Protein AF-D8UGS5-F1 (afdb_monomer_lite)

Foldseek 3Di:
DDDDPQLLLVLLLVVVLLVVLLDPPPPPPDDPDDDDDDPPPPVPLPPDPPPQPPQLCVLCVCSSVDDDPDDPVLSVLQWQAQFDSVLSSVLSVCLSVPPAAAEEEEEEAPLLQQPPAPDGCPRRSQNSNVVSGPRYDYFYLYYHLDALLVCLVCVVVRDDLQHAAYEYEHQPNQDDDVDQPPRPRLVSNLSSVVVVCVRPNNYQYEYEYDDDPDDDDWHDHNSVSCRVRRHTYTTNNDPPDPDDD

Secondary structure (DSSP, 8-state):
------HHHHHHHHHHHHHHHHS------PPTT-----------TTS--TTS-HHHHHHHHHHHT---SS-HHHHHTTEEE----HHHHHHHHHHHHTSS-EEEEEEESHHHHTTT-SSTTTTSHHHHHHHTSTTEEEEE---TT--HHHHHHTHHHHS-TT-SEEEEE-TTTS-----SSS-HHHHHHHHHHHHHHTSTT--EEEE--PPPSS-S--SSSHHHHHHHTT--EE--SS-S-----

Structure (mmCIF, N/CA/C/O backbone):
data_AF-D8UGS5-F1
#
_entry.id   AF-D8UGS5-F1
#
loop_
_atom_site.group_PDB
_atom_site.id
_atom_site.type_symbol
_atom_site.label_atom_id
_atom_site.label_alt_id
_atom_site.label_comp_id
_atom_site.label_asym_id
_atom_site.label_entity_id
_atom_site.label_seq_id
_atom_site.pdbx_PDB_ins_code
_atom_site.Cartn_x
_atom_site.Cartn_y
_atom_site.Cartn_z
_atom_site.occupancy
_atom_site.B_iso_or_equiv
_atom_site.auth_seq_id
_atom_site.auth_comp_id
_atom_site.auth_asym_id
_atom_site.auth_atom_id
_atom_site.pdbx_PDB_model_num
ATOM 1 N N . MET A 1 1 ? 11.862 -27.593 -4.502 1.00 27.02 1 MET A N 1
ATOM 2 C CA . MET A 1 1 ? 10.665 -27.120 -3.772 1.00 27.02 1 MET A CA 1
ATOM 3 C C . MET A 1 1 ? 11.083 -26.021 -2.800 1.00 27.02 1 MET A C 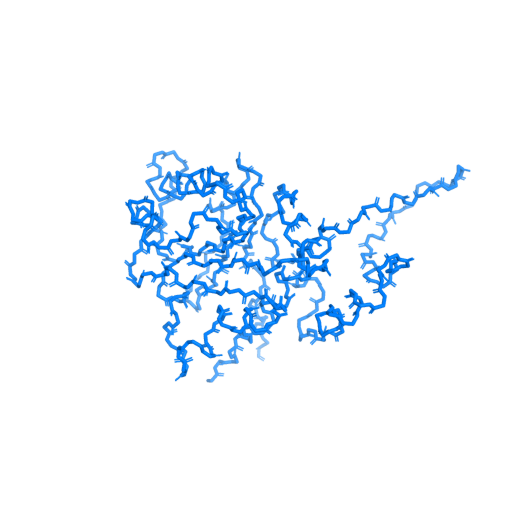1
ATOM 5 O O . MET A 1 1 ? 11.627 -26.324 -1.747 1.00 27.02 1 MET A O 1
ATOM 9 N N . CYS A 1 2 ? 10.950 -24.749 -3.187 1.00 25.81 2 CYS A N 1
ATOM 10 C CA . CYS A 1 2 ? 11.244 -23.618 -2.298 1.00 25.81 2 CYS A CA 1
ATOM 11 C C . CYS A 1 2 ? 10.036 -23.379 -1.388 1.00 25.81 2 CYS A C 1
ATOM 13 O O . CYS A 1 2 ? 8.914 -23.308 -1.882 1.00 25.81 2 CYS A O 1
ATOM 15 N N . LYS A 1 3 ? 10.260 -23.268 -0.074 1.00 31.95 3 LYS A N 1
ATOM 16 C CA . LYS A 1 3 ? 9.221 -22.883 0.888 1.00 31.95 3 LYS A CA 1
ATOM 17 C C . LYS A 1 3 ? 8.745 -21.479 0.512 1.00 31.95 3 LYS A C 1
ATOM 19 O O . LYS A 1 3 ? 9.534 -20.538 0.576 1.00 31.95 3 LYS A O 1
ATOM 24 N N . SER A 1 4 ? 7.499 -21.362 0.059 1.00 40.38 4 SER A N 1
ATOM 25 C CA . SER A 1 4 ? 6.868 -20.082 -0.253 1.00 40.38 4 SER A CA 1
ATOM 26 C C . SER A 1 4 ? 7.004 -19.151 0.948 1.00 40.38 4 SER A C 1
ATOM 28 O O . SER A 1 4 ? 6.718 -19.559 2.077 1.00 40.38 4 SER A O 1
ATOM 30 N N . ILE A 1 5 ? 7.423 -17.905 0.723 1.00 48.69 5 ILE A N 1
ATOM 31 C CA . ILE A 1 5 ? 7.241 -16.857 1.727 1.00 48.69 5 ILE A CA 1
ATOM 32 C C . ILE A 1 5 ? 5.744 -16.833 2.032 1.00 48.69 5 ILE A C 1
ATOM 34 O O . ILE A 1 5 ? 4.927 -16.637 1.137 1.00 48.69 5 ILE A O 1
ATOM 38 N N . SER A 1 6 ? 5.380 -17.114 3.281 1.00 54.53 6 SER A N 1
ATOM 39 C CA . SER A 1 6 ? 3.981 -17.114 3.687 1.00 54.53 6 SER A CA 1
ATOM 40 C C . SER A 1 6 ? 3.495 -15.671 3.662 1.00 54.53 6 SER A C 1
ATOM 42 O O . SER A 1 6 ? 3.876 -14.884 4.527 1.00 54.53 6 SER A O 1
ATOM 44 N N . TRP A 1 7 ? 2.677 -15.301 2.678 1.00 56.62 7 TRP A N 1
ATOM 45 C CA . TRP A 1 7 ? 2.153 -13.938 2.528 1.00 56.62 7 TRP A CA 1
ATOM 46 C C . TRP A 1 7 ? 1.412 -13.438 3.773 1.00 56.62 7 TRP A C 1
ATOM 48 O O . TRP A 1 7 ? 1.495 -12.258 4.109 1.00 56.62 7 TRP A O 1
ATOM 58 N N . SER A 1 8 ? 0.819 -14.355 4.542 1.00 49.75 8 SER A N 1
ATOM 59 C CA . SER A 1 8 ? 0.266 -14.067 5.869 1.00 49.75 8 SER A CA 1
ATOM 60 C C . SER A 1 8 ? 1.289 -13.455 6.837 1.00 49.75 8 SER A C 1
ATOM 62 O O . SER A 1 8 ? 0.946 -12.551 7.588 1.00 49.75 8 SER A O 1
ATOM 64 N N . GLN A 1 9 ? 2.567 -13.842 6.787 1.00 48.97 9 GLN A N 1
ATOM 65 C CA . GLN A 1 9 ? 3.612 -13.248 7.634 1.00 48.97 9 GLN A CA 1
ATOM 66 C C . GLN A 1 9 ? 3.960 -11.821 7.213 1.00 48.97 9 GLN A C 1
ATOM 68 O O . GLN A 1 9 ? 4.271 -10.985 8.060 1.00 48.97 9 GLN A O 1
ATOM 73 N N . VAL A 1 10 ? 3.924 -11.530 5.909 1.00 54.94 10 VAL A N 1
ATOM 74 C CA . VAL A 1 10 ? 4.181 -10.181 5.388 1.00 54.94 10 VAL A CA 1
ATOM 75 C C . VAL A 1 10 ? 3.045 -9.247 5.795 1.00 54.94 10 VAL A C 1
ATOM 77 O O . VAL A 1 10 ? 3.322 -8.172 6.325 1.00 54.94 10 VAL A O 1
ATOM 80 N N . ALA A 1 11 ? 1.799 -9.692 5.627 1.00 54.41 11 ALA A N 1
ATOM 81 C CA . ALA A 1 11 ? 0.601 -8.953 6.006 1.00 54.41 11 ALA A CA 1
ATOM 82 C C . ALA A 1 11 ? 0.568 -8.611 7.504 1.00 54.41 11 ALA A C 1
ATOM 84 O O . ALA A 1 11 ? 0.462 -7.438 7.869 1.00 54.41 11 ALA A O 1
ATOM 85 N N . VAL A 1 12 ? 0.740 -9.617 8.370 1.00 56.28 12 VAL A N 1
ATOM 86 C CA . VAL A 1 12 ? 0.723 -9.415 9.826 1.00 56.28 12 VAL A CA 1
ATOM 87 C C . VAL A 1 12 ? 1.866 -8.499 10.266 1.00 56.28 12 VAL A C 1
ATOM 89 O O . VAL A 1 12 ? 1.672 -7.665 11.146 1.00 56.28 12 VAL A O 1
ATOM 92 N N . LEU A 1 13 ? 3.043 -8.581 9.636 1.00 55.22 13 LEU A N 1
ATOM 93 C CA . LEU A 1 13 ? 4.160 -7.704 9.986 1.00 55.22 13 LEU A CA 1
ATOM 94 C C . LEU A 1 13 ? 3.912 -6.240 9.595 1.00 55.22 13 LEU A C 1
ATOM 96 O O . LEU A 1 13 ? 4.240 -5.348 10.374 1.00 55.22 13 LEU A O 1
ATOM 100 N N . VAL A 1 14 ? 3.325 -5.974 8.421 1.00 58.31 14 VAL A N 1
ATOM 101 C CA . VAL A 1 14 ? 2.942 -4.606 8.011 1.00 58.31 14 VAL A CA 1
ATOM 102 C C . VAL A 1 14 ? 1.966 -4.010 9.025 1.00 58.31 14 VAL A C 1
ATOM 104 O O . VAL A 1 14 ? 2.157 -2.884 9.484 1.00 58.31 14 VAL A O 1
ATOM 107 N N . LEU A 1 15 ? 0.976 -4.801 9.435 1.00 59.47 15 LEU A N 1
ATOM 108 C CA . LEU A 1 15 ? -0.012 -4.428 10.443 1.00 59.47 15 LEU A CA 1
ATOM 109 C C . LEU A 1 15 ? 0.596 -4.199 11.825 1.00 59.47 15 LEU A C 1
ATOM 111 O O . LEU A 1 15 ? 0.308 -3.191 12.462 1.00 59.47 15 LEU A O 1
ATOM 115 N N . GLN A 1 16 ? 1.479 -5.081 12.283 1.00 58.53 16 GLN A N 1
ATOM 116 C CA . GLN A 1 16 ? 2.130 -4.909 13.575 1.00 58.53 16 GLN A CA 1
ATOM 117 C C . GLN A 1 16 ? 3.061 -3.706 13.604 1.00 58.53 16 GLN A C 1
ATOM 119 O O . GLN A 1 16 ? 3.071 -3.005 14.607 1.00 58.53 16 GLN A O 1
ATOM 124 N N . VAL A 1 17 ? 3.808 -3.422 12.534 1.00 57.16 17 VAL A N 1
ATOM 125 C CA . VAL A 1 17 ? 4.629 -2.204 12.459 1.00 57.16 17 VAL A CA 1
ATOM 126 C C . VAL A 1 17 ? 3.738 -0.967 12.446 1.00 57.16 17 VAL A C 1
ATOM 128 O O . VAL A 1 17 ? 4.045 -0.015 13.159 1.00 57.16 17 VAL A O 1
ATOM 131 N N . ALA A 1 18 ? 2.613 -0.991 11.725 1.00 56.88 18 ALA A N 1
ATOM 132 C CA . ALA A 1 18 ? 1.632 0.091 11.761 1.00 56.88 18 ALA A CA 1
ATOM 133 C C . ALA A 1 18 ? 1.104 0.331 13.187 1.00 56.88 18 ALA A C 1
ATOM 135 O O . ALA A 1 18 ? 1.112 1.470 13.653 1.00 56.88 18 ALA A O 1
ATOM 136 N N . VAL A 1 19 ? 0.746 -0.741 13.906 1.00 58.16 19 VAL A N 1
ATOM 137 C CA . VAL A 1 19 ? 0.284 -0.692 15.305 1.00 58.16 19 VAL A CA 1
ATOM 138 C C . VAL A 1 19 ? 1.395 -0.223 16.254 1.00 58.16 19 VAL A C 1
ATOM 140 O O . VAL A 1 19 ? 1.183 0.656 17.087 1.00 58.16 19 VAL A O 1
ATOM 143 N N . ALA A 1 20 ? 2.612 -0.746 16.110 1.00 56.31 20 ALA A N 1
ATOM 144 C CA . ALA A 1 20 ? 3.783 -0.352 16.896 1.00 56.31 20 ALA A CA 1
ATOM 145 C C . ALA A 1 20 ? 4.085 1.127 16.755 1.00 56.31 20 ALA A C 1
ATOM 147 O O . ALA A 1 20 ? 4.379 1.832 17.719 1.00 56.31 20 ALA A O 1
ATOM 148 N N . GLN A 1 21 ? 4.036 1.580 15.506 1.00 53.41 21 GLN A N 1
ATOM 149 C CA . GLN A 1 21 ? 4.273 2.954 15.171 1.00 53.41 21 GLN A CA 1
ATOM 150 C C . GLN A 1 21 ? 3.118 3.815 15.644 1.00 53.41 21 GLN A C 1
ATOM 152 O O . GLN A 1 21 ? 3.397 4.974 15.897 1.00 53.41 21 GLN A O 1
ATOM 157 N N . SER A 1 22 ? 1.885 3.317 15.786 1.00 47.81 22 SER A N 1
ATOM 158 C CA . SER A 1 22 ? 0.722 4.094 16.233 1.00 47.81 22 SER A CA 1
ATOM 159 C C . SER A 1 22 ? 0.553 4.219 17.738 1.00 47.81 22 SER A C 1
ATOM 161 O O . SER A 1 22 ? -0.087 5.172 18.181 1.00 47.81 22 SER A O 1
ATOM 163 N N . LEU A 1 23 ? 1.131 3.313 18.526 1.00 50.41 23 LEU A N 1
ATOM 164 C CA . LEU A 1 23 ? 1.077 3.422 19.979 1.00 50.41 23 LEU A CA 1
ATOM 165 C C . LEU A 1 23 ? 1.887 4.643 20.458 1.00 50.41 23 LEU A C 1
ATOM 167 O O . LEU A 1 23 ? 2.971 4.924 19.928 1.00 50.41 23 LEU A O 1
ATOM 171 N N . PRO A 1 24 ? 1.376 5.407 21.442 1.00 41.09 24 PRO A N 1
ATOM 172 C CA . PRO A 1 24 ? 2.136 6.498 22.027 1.00 41.09 24 PRO A CA 1
ATOM 173 C C . PRO A 1 24 ? 3.440 5.938 22.594 1.00 41.09 24 PRO A C 1
ATOM 175 O O . PRO A 1 24 ? 3.444 4.943 23.316 1.00 41.09 24 PRO A O 1
ATOM 178 N N . ILE A 1 25 ? 4.561 6.590 22.276 1.00 41.94 25 ILE A N 1
ATOM 179 C CA . ILE A 1 25 ? 5.824 6.342 22.968 1.00 41.94 25 ILE A CA 1
ATOM 180 C C . ILE A 1 25 ? 5.591 6.794 24.409 1.00 41.94 25 ILE A C 1
ATOM 182 O O . ILE A 1 25 ? 5.732 7.979 24.718 1.00 41.94 25 ILE A O 1
ATOM 186 N N . 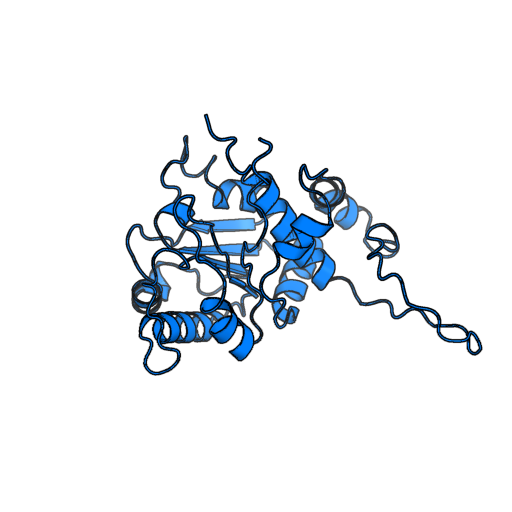ILE A 1 26 ? 5.205 5.871 25.288 1.00 36.66 26 ILE A N 1
ATOM 187 C CA . ILE A 1 26 ? 5.300 6.089 26.726 1.00 36.66 26 ILE A CA 1
ATOM 188 C C . ILE A 1 26 ? 6.797 6.227 26.983 1.00 36.66 26 ILE A C 1
ATOM 190 O O . ILE A 1 26 ? 7.535 5.243 27.009 1.00 36.66 26 ILE A O 1
ATOM 194 N N . ARG A 1 27 ? 7.281 7.470 27.071 1.00 33.09 27 ARG A N 1
ATOM 195 C CA . ARG A 1 27 ? 8.643 7.717 27.535 1.00 33.09 27 ARG A CA 1
ATOM 196 C C . ARG A 1 27 ? 8.693 7.165 28.956 1.00 33.09 27 ARG A C 1
ATOM 198 O O . ARG A 1 27 ? 7.912 7.641 29.782 1.00 33.09 27 ARG A O 1
ATOM 205 N N . PRO A 1 28 ? 9.555 6.183 29.266 1.00 35.56 28 PRO A N 1
ATOM 206 C CA . PRO A 1 28 ? 9.753 5.814 30.652 1.00 35.56 28 PRO A CA 1
ATOM 207 C C . PRO A 1 28 ? 10.206 7.079 31.382 1.00 35.56 28 PRO A C 1
ATOM 209 O O . PRO A 1 28 ? 11.196 7.708 31.001 1.00 35.56 28 PRO A O 1
ATOM 212 N N . VAL A 1 29 ? 9.442 7.490 32.394 1.00 35.91 29 VAL A N 1
ATOM 213 C CA . VAL A 1 29 ? 9.903 8.479 33.365 1.00 35.91 29 VAL A CA 1
ATOM 214 C C . VAL A 1 29 ? 11.046 7.796 34.102 1.00 35.91 29 VAL A C 1
ATOM 216 O O . VAL A 1 29 ? 10.825 6.989 35.000 1.00 35.91 29 VAL A O 1
ATOM 219 N N . LEU A 1 30 ? 12.274 8.031 33.642 1.00 41.44 30 LEU A N 1
ATOM 220 C CA . LEU A 1 30 ? 13.457 7.526 34.319 1.00 41.44 30 LEU A CA 1
ATOM 221 C C . LEU A 1 30 ? 13.522 8.197 35.699 1.00 41.44 30 LEU A C 1
ATOM 223 O O . LEU A 1 30 ? 13.495 9.432 35.767 1.00 41.44 30 LEU A O 1
ATOM 227 N N . PRO A 1 31 ? 13.598 7.431 36.801 1.00 37.50 31 PRO A N 1
ATOM 228 C CA . PRO A 1 31 ? 13.887 8.012 38.100 1.00 37.50 31 PRO A CA 1
ATOM 229 C C . PRO A 1 31 ? 15.241 8.729 38.027 1.00 37.50 31 PRO A C 1
ATOM 231 O O . PRO A 1 31 ? 16.217 8.200 37.490 1.00 37.50 31 PRO A O 1
ATOM 234 N N . ARG A 1 32 ? 15.296 9.969 38.529 1.00 38.66 32 ARG A N 1
ATOM 235 C CA . ARG A 1 32 ? 16.539 10.749 38.592 1.00 38.66 32 ARG A CA 1
ATOM 236 C C . ARG A 1 32 ? 17.557 9.971 39.434 1.00 38.66 32 ARG A C 1
ATOM 238 O O . ARG A 1 32 ? 17.309 9.765 40.616 1.00 38.66 32 ARG A O 1
ATOM 245 N N . GLY A 1 33 ? 18.688 9.577 38.842 1.00 46.12 33 GLY A N 1
ATOM 246 C CA . GLY A 1 33 ? 19.868 9.155 39.609 1.00 46.12 33 GLY A CA 1
ATOM 247 C C . GLY A 1 33 ? 20.503 7.796 39.297 1.00 46.12 33 GLY A C 1
ATOM 248 O O . GLY A 1 33 ? 21.249 7.317 40.140 1.00 46.12 33 GLY A O 1
ATOM 249 N N . GLN A 1 34 ? 20.276 7.164 38.138 1.00 42.56 34 GLN A N 1
ATOM 250 C CA . GLN A 1 34 ? 21.034 5.955 37.772 1.00 42.56 34 GLN A CA 1
ATOM 251 C C . GLN A 1 34 ? 21.965 6.187 36.579 1.00 42.56 34 GLN A C 1
ATOM 253 O O . GLN A 1 34 ? 21.562 6.678 35.526 1.00 42.56 34 GLN A O 1
ATOM 258 N N . HIS A 1 35 ? 23.235 5.858 36.812 1.00 42.59 35 HIS A N 1
ATOM 259 C CA . HIS A 1 35 ? 24.352 5.956 35.887 1.00 42.59 35 HIS A CA 1
ATOM 260 C C . HIS A 1 35 ? 24.135 5.123 34.617 1.00 42.59 35 HIS A C 1
ATOM 262 O O . HIS A 1 35 ? 2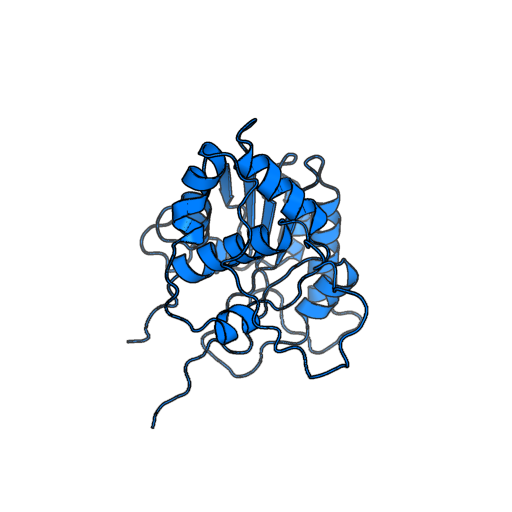3.567 4.033 34.645 1.00 42.59 35 HIS A O 1
ATOM 268 N N . CYS A 1 36 ? 24.622 5.665 33.501 1.00 40.19 36 CYS A N 1
ATOM 269 C CA . CYS A 1 36 ? 24.573 5.076 32.172 1.00 40.19 36 CYS A CA 1
ATOM 270 C C . CYS A 1 36 ? 25.300 3.722 32.113 1.00 40.19 36 CYS A C 1
ATOM 272 O O . CYS A 1 36 ? 26.527 3.679 32.099 1.00 40.19 36 CYS A O 1
ATOM 274 N N . CYS A 1 37 ? 24.534 2.641 31.974 1.00 35.12 37 CYS A N 1
ATOM 275 C CA . CYS A 1 37 ? 24.968 1.389 31.352 1.00 35.12 37 CYS A CA 1
ATOM 276 C C . CYS A 1 37 ? 24.155 1.161 30.064 1.00 35.12 37 CYS A C 1
ATOM 278 O O . CYS A 1 37 ? 23.093 1.775 29.901 1.00 35.12 37 CYS A O 1
ATOM 280 N N . PRO A 1 38 ? 24.647 0.343 29.114 1.00 38.94 38 PRO A N 1
ATOM 281 C CA . PRO A 1 38 ? 24.089 0.267 27.771 1.00 38.94 38 PRO A CA 1
ATOM 282 C C . PRO A 1 38 ? 22.645 -0.213 27.843 1.00 38.94 38 PRO A C 1
ATOM 284 O O . PRO A 1 38 ? 22.358 -1.290 28.358 1.00 38.94 38 PRO A O 1
ATOM 287 N N . VAL A 1 39 ? 21.731 0.601 27.323 1.00 39.69 39 VAL A N 1
ATOM 288 C CA . VAL A 1 39 ? 20.332 0.221 27.164 1.00 39.69 39 VAL A CA 1
ATOM 289 C C . VAL A 1 39 ? 20.286 -0.917 26.147 1.00 39.69 39 VAL A C 1
ATOM 291 O O . VAL A 1 39 ? 20.332 -0.673 24.937 1.00 39.69 39 VAL A O 1
ATOM 294 N N . GLU A 1 40 ? 20.174 -2.156 26.625 1.00 34.88 40 GLU A N 1
ATOM 295 C CA . GLU A 1 40 ? 19.572 -3.238 25.854 1.00 34.88 40 GLU A CA 1
ATOM 296 C C . GLU A 1 40 ? 18.175 -2.763 25.441 1.00 34.88 40 GLU A C 1
ATOM 298 O O . GLU A 1 40 ? 17.202 -2.843 26.189 1.00 34.88 40 GLU A O 1
ATOM 303 N N . ARG A 1 41 ? 18.067 -2.206 24.231 1.00 39.69 41 ARG A N 1
ATOM 304 C CA . ARG A 1 41 ? 16.787 -1.919 23.577 1.00 39.69 41 ARG A CA 1
ATOM 305 C C . ARG A 1 41 ? 16.175 -3.234 23.090 1.00 39.69 41 ARG A C 1
ATOM 307 O O . ARG A 1 41 ? 15.973 -3.454 21.894 1.00 39.69 41 ARG A O 1
ATOM 314 N N . GLY A 1 42 ? 15.860 -4.112 24.038 1.00 31.66 42 GLY A N 1
ATOM 315 C CA . GLY A 1 42 ? 14.805 -5.091 23.863 1.00 31.66 42 GLY A CA 1
ATOM 316 C C . GLY A 1 42 ? 13.497 -4.315 23.779 1.00 31.66 42 GLY A C 1
ATOM 317 O O . GLY A 1 42 ? 13.003 -3.819 24.788 1.00 31.66 42 GLY A O 1
ATOM 318 N N . ILE A 1 43 ? 12.964 -4.139 22.568 1.00 40.44 43 ILE A N 1
ATOM 319 C CA . ILE A 1 43 ? 11.588 -3.681 22.379 1.00 40.44 43 ILE A CA 1
ATOM 320 C C . ILE A 1 43 ? 10.717 -4.784 22.970 1.00 40.44 43 ILE A C 1
ATOM 322 O O . ILE A 1 43 ? 10.441 -5.803 22.348 1.00 40.44 43 ILE A O 1
ATOM 326 N N . LEU A 1 44 ? 10.367 -4.620 24.239 1.00 36.78 44 LEU A N 1
ATOM 327 C CA . LEU A 1 44 ? 9.470 -5.505 24.946 1.00 36.78 44 LEU A CA 1
ATOM 328 C C . LEU A 1 44 ? 8.053 -5.201 24.446 1.00 36.78 44 LEU A C 1
ATOM 330 O O . LEU A 1 44 ? 7.312 -4.448 25.072 1.00 36.78 44 LEU A O 1
ATOM 334 N N . TRP A 1 45 ? 7.665 -5.816 23.327 1.00 44.75 45 TRP A N 1
ATOM 335 C CA . TRP A 1 45 ? 6.324 -5.756 22.716 1.00 44.75 45 TRP A CA 1
ATOM 336 C C . TRP A 1 45 ? 5.164 -6.164 23.647 1.00 44.75 45 TRP A C 1
ATOM 338 O O . TRP A 1 45 ? 4.004 -6.118 23.255 1.00 44.75 45 TRP A O 1
ATOM 348 N N . LYS A 1 46 ? 5.456 -6.570 24.890 1.00 38.97 46 LYS A N 1
ATOM 349 C CA . LYS A 1 46 ? 4.487 -7.059 25.878 1.00 38.97 46 LYS A CA 1
ATOM 350 C C . LYS A 1 46 ? 4.105 -6.075 26.988 1.00 38.97 46 LYS A C 1
ATOM 352 O O . LYS A 1 46 ? 3.292 -6.449 27.828 1.00 38.97 46 LYS A O 1
ATOM 357 N N . LYS A 1 47 ? 4.638 -4.850 27.047 1.00 41.00 47 LYS A N 1
ATOM 358 C CA . LYS A 1 47 ? 4.294 -3.911 28.137 1.00 41.00 47 LYS A CA 1
ATOM 359 C C . LYS A 1 47 ? 3.900 -2.528 27.626 1.00 41.00 47 LYS A C 1
ATOM 361 O O . LYS A 1 47 ? 4.710 -1.617 27.632 1.00 41.00 47 LYS A O 1
ATOM 366 N N . ASP A 1 48 ? 2.661 -2.398 27.162 1.00 43.31 48 ASP A N 1
ATOM 367 C CA . ASP A 1 48 ? 1.606 -1.636 27.855 1.00 43.31 48 ASP A CA 1
ATOM 368 C C . ASP A 1 48 ? 0.403 -1.424 26.921 1.00 43.31 48 ASP A C 1
ATOM 370 O O . ASP A 1 48 ? 0.280 -0.414 26.241 1.00 43.31 48 ASP A O 1
ATOM 374 N N . ILE A 1 49 ? -0.518 -2.395 26.914 1.00 48.69 49 ILE A N 1
ATOM 375 C CA . ILE A 1 49 ? -1.837 -2.303 26.252 1.00 48.69 49 ILE A CA 1
ATOM 376 C C . ILE A 1 49 ? -2.891 -1.781 27.255 1.00 48.69 49 ILE A C 1
ATOM 378 O O . ILE A 1 49 ? -4.090 -1.865 27.023 1.00 48.69 49 ILE A O 1
ATOM 382 N N . ARG A 1 50 ? -2.472 -1.217 28.400 1.00 42.84 50 ARG A N 1
ATOM 383 C CA . ARG A 1 50 ? -3.345 -0.835 29.534 1.00 42.84 50 ARG A CA 1
ATOM 384 C C . ARG A 1 50 ? -4.334 0.321 29.254 1.00 42.84 50 ARG A C 1
ATOM 386 O O . ARG A 1 50 ? -4.877 0.887 30.192 1.00 42.84 50 ARG A O 1
ATOM 393 N N . GLY A 1 51 ? -4.600 0.647 27.990 1.00 49.03 51 GLY A N 1
ATOM 394 C CA . GLY A 1 51 ? -5.588 1.644 27.572 1.00 49.03 51 GLY A CA 1
ATOM 395 C C . GLY A 1 51 ? -6.354 1.313 26.287 1.00 49.03 51 GLY A C 1
ATOM 396 O O . GLY A 1 51 ? -7.079 2.178 25.807 1.00 49.03 51 GLY A O 1
ATOM 397 N N . LEU A 1 52 ? -6.209 0.111 25.709 1.00 55.72 52 LEU A N 1
ATOM 398 C CA . LEU A 1 52 ? -7.128 -0.324 24.650 1.00 55.72 52 LEU A CA 1
ATOM 399 C C . LEU A 1 52 ? -8.411 -0.848 25.299 1.00 55.72 52 LEU A C 1
ATOM 401 O O . LEU A 1 52 ? -8.350 -1.722 26.163 1.00 55.72 52 LEU A O 1
ATOM 405 N N . ASP A 1 53 ? -9.561 -0.337 24.858 1.00 63.25 53 ASP A N 1
ATOM 406 C CA . ASP A 1 53 ? -10.864 -0.907 25.200 1.00 63.25 53 ASP A CA 1
ATOM 407 C C . ASP A 1 53 ? -10.887 -2.415 24.868 1.00 63.25 53 ASP A C 1
ATOM 409 O O . ASP A 1 53 ? -10.236 -2.885 23.929 1.00 63.25 53 ASP A O 1
ATOM 413 N N . SER A 1 54 ? -11.645 -3.180 25.648 1.00 65.56 54 SER A N 1
ATOM 414 C CA . SER A 1 54 ? -11.926 -4.604 25.447 1.00 65.56 54 SER A CA 1
ATOM 415 C C . SER A 1 54 ? -12.282 -4.944 23.991 1.00 65.56 54 SER A C 1
ATOM 417 O O . SER A 1 54 ? -11.785 -5.935 23.450 1.00 65.56 54 SER A O 1
ATOM 419 N N . SER A 1 55 ? -13.041 -4.065 23.326 1.00 69.69 55 SER A N 1
ATOM 420 C CA . SER A 1 55 ? -13.397 -4.162 21.907 1.00 69.69 55 SER A CA 1
ATOM 421 C C . SER A 1 55 ? -12.170 -4.075 20.986 1.00 69.69 55 SER A C 1
ATOM 423 O O . SER A 1 55 ? -11.906 -4.993 20.208 1.00 69.69 55 SER A O 1
ATOM 425 N N . ALA A 1 56 ? -11.337 -3.044 21.153 1.00 68.44 56 ALA A N 1
ATOM 426 C CA . ALA A 1 56 ? -10.105 -2.841 20.387 1.00 68.44 56 ALA A CA 1
ATOM 427 C C . ALA A 1 56 ? -9.101 -3.992 20.561 1.00 68.44 56 ALA A C 1
ATOM 429 O O . ALA A 1 56 ? -8.490 -4.460 19.597 1.00 68.44 56 ALA A O 1
ATOM 430 N N . SER A 1 57 ? -8.950 -4.464 21.801 1.00 69.56 57 SER A N 1
ATOM 431 C CA . SER A 1 57 ? -8.091 -5.600 22.136 1.00 69.56 57 SER A CA 1
ATOM 432 C C . SER A 1 57 ? -8.574 -6.880 21.450 1.00 69.56 57 SER A C 1
ATOM 434 O O . SER A 1 57 ? -7.766 -7.599 20.868 1.00 69.56 57 SER A O 1
ATOM 436 N N . SER A 1 58 ? -9.889 -7.129 21.431 1.00 76.38 58 SER A N 1
ATOM 437 C CA . SER A 1 58 ? -10.469 -8.287 20.739 1.00 76.38 58 SER A CA 1
ATOM 438 C C . SER A 1 58 ? -10.283 -8.227 19.217 1.00 76.38 58 SER A C 1
ATOM 440 O O . SER A 1 58 ? -9.945 -9.240 18.608 1.00 76.38 58 SER A O 1
ATOM 442 N N . MET A 1 59 ? -10.405 -7.038 18.613 1.00 73.62 59 MET A N 1
ATOM 443 C CA . MET A 1 59 ? -10.220 -6.838 17.171 1.00 73.62 59 MET A CA 1
ATOM 444 C C . MET A 1 59 ? -8.771 -7.060 16.735 1.00 73.62 59 MET A C 1
ATOM 446 O O . MET A 1 59 ? -8.523 -7.663 15.694 1.00 73.62 59 MET A O 1
ATOM 450 N N . LEU A 1 60 ? -7.803 -6.592 17.528 1.00 73.38 60 LEU A N 1
ATOM 451 C CA . LEU A 1 60 ? -6.381 -6.751 17.216 1.00 73.38 60 LEU A CA 1
ATOM 452 C C . LEU A 1 60 ? -5.782 -8.053 17.752 1.00 73.38 60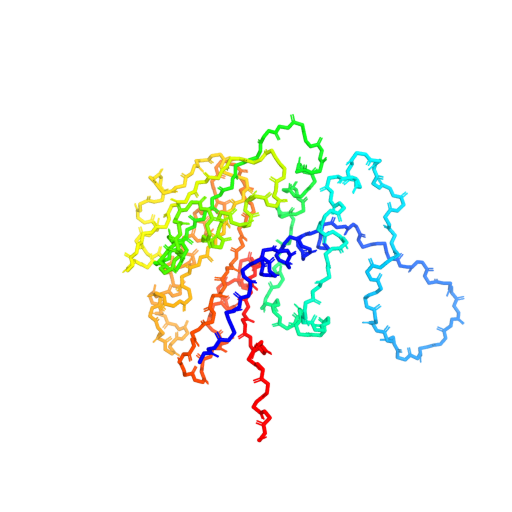 LEU A C 1
ATOM 454 O O . LEU A 1 60 ? -4.654 -8.385 17.389 1.00 73.38 60 LEU A O 1
ATOM 458 N N . ALA A 1 61 ? -6.499 -8.809 18.587 1.00 78.50 61 ALA A N 1
ATOM 459 C CA . ALA A 1 61 ? -5.996 -10.039 19.193 1.00 78.50 61 ALA A CA 1
ATOM 460 C C . ALA A 1 61 ? -5.418 -11.036 18.172 1.00 78.50 61 ALA A C 1
ATOM 462 O O . ALA A 1 61 ? -4.335 -11.557 18.443 1.00 78.50 61 ALA A O 1
ATOM 463 N N . PRO A 1 62 ? -6.033 -11.286 16.997 1.00 79.00 62 PRO A N 1
ATOM 464 C CA . PRO A 1 62 ? -5.443 -12.176 15.998 1.00 79.00 62 PRO A CA 1
ATOM 465 C C . PRO A 1 62 ? -4.069 -11.697 15.511 1.00 79.00 62 PRO A C 1
ATOM 467 O O . PRO A 1 62 ? -3.162 -12.507 15.332 1.00 79.00 62 PRO A O 1
ATOM 470 N N . LEU A 1 63 ? -3.893 -10.382 15.350 1.00 74.12 63 LEU A N 1
ATOM 471 C CA . LEU A 1 63 ? -2.634 -9.773 14.916 1.00 74.12 63 LEU A CA 1
ATOM 472 C C . LEU A 1 63 ? -1.589 -9.760 16.031 1.00 74.12 63 LEU A C 1
ATOM 474 O O . LEU A 1 63 ? -0.425 -10.069 15.789 1.00 74.12 63 LEU A O 1
ATOM 478 N N . LEU A 1 64 ? -1.989 -9.409 17.253 1.00 75.44 64 LEU A N 1
ATOM 479 C CA . LEU A 1 64 ? -1.088 -9.299 18.404 1.00 75.44 64 LEU A CA 1
ATOM 480 C C . LEU A 1 64 ? -0.628 -10.668 18.918 1.00 75.44 64 LEU A C 1
ATOM 482 O O . LEU A 1 64 ? 0.496 -10.795 19.400 1.00 75.44 64 LEU A O 1
ATOM 486 N N . ASN A 1 65 ? -1.471 -11.693 18.784 1.00 81.44 65 ASN A N 1
ATOM 487 C CA . ASN A 1 65 ? -1.158 -13.062 19.197 1.00 81.44 65 ASN A CA 1
ATOM 488 C C . ASN A 1 65 ? -0.550 -13.907 18.070 1.00 81.44 65 ASN A C 1
ATOM 490 O O . ASN A 1 65 ? -0.233 -15.079 18.291 1.00 81.44 65 ASN A O 1
ATOM 494 N N . TYR A 1 66 ? -0.378 -13.345 16.870 1.00 82.06 66 TYR A N 1
ATOM 495 C CA . TYR A 1 66 ? 0.218 -14.074 15.761 1.00 82.06 66 TYR A CA 1
ATOM 496 C C . TYR A 1 66 ? 1.666 -14.458 16.075 1.00 82.06 66 TYR A C 1
ATOM 498 O O . TYR A 1 66 ? 2.512 -13.620 16.401 1.00 82.06 66 TYR A O 1
ATOM 506 N N . ARG A 1 67 ? 1.970 -15.750 15.935 1.00 84.94 67 ARG A N 1
ATOM 507 C CA . ARG A 1 67 ? 3.321 -16.275 16.112 1.00 84.94 67 ARG A CA 1
ATOM 508 C C . ARG A 1 67 ? 4.036 -16.319 14.769 1.00 84.94 67 ARG A C 1
ATOM 510 O O . ARG A 1 67 ? 3.757 -17.178 13.935 1.00 84.94 67 ARG A O 1
ATOM 517 N N . PHE A 1 68 ? 4.999 -15.425 14.584 1.00 80.75 68 PHE A N 1
ATOM 518 C CA . PHE A 1 68 ? 5.843 -15.455 13.396 1.00 80.75 68 PHE A CA 1
ATOM 519 C C . PHE A 1 68 ? 6.764 -16.667 13.385 1.00 80.75 68 PHE A C 1
ATOM 521 O O . PHE A 1 68 ? 7.258 -17.117 14.419 1.00 80.75 68 PHE A O 1
ATOM 528 N N . LEU A 1 69 ? 7.028 -17.151 12.173 1.00 87.19 69 LEU A N 1
ATOM 529 C CA . LEU A 1 69 ? 8.065 -18.146 11.926 1.00 87.19 69 LEU A CA 1
ATOM 530 C C . LEU A 1 69 ? 9.469 -17.538 12.025 1.00 87.19 69 LEU A C 1
ATOM 532 O O . LEU A 1 69 ? 10.403 -18.222 12.431 1.00 87.19 69 LEU A O 1
ATOM 536 N N . LEU A 1 70 ? 9.617 -16.270 11.630 1.00 81.56 70 LEU A N 1
ATOM 537 C CA . LEU A 1 70 ? 10.896 -15.567 11.646 1.00 81.56 70 LEU A CA 1
ATOM 538 C C . LEU A 1 70 ? 11.187 -14.996 13.047 1.00 81.56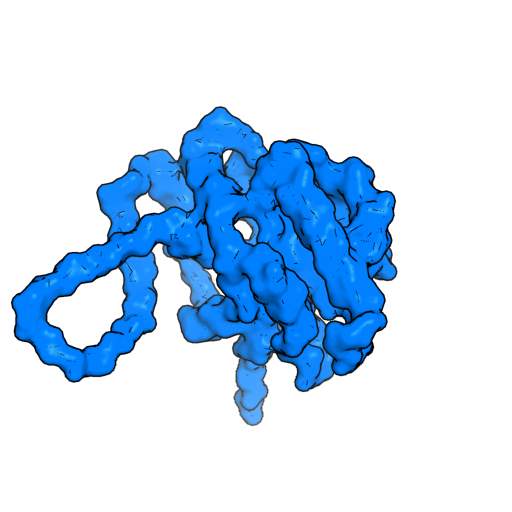 70 LEU A C 1
ATOM 540 O O . LEU A 1 70 ? 10.268 -14.473 13.684 1.00 81.56 70 LEU A O 1
ATOM 544 N N . PRO A 1 71 ? 12.449 -15.038 13.520 1.00 86.06 71 PRO A N 1
ATOM 545 C CA . PRO A 1 71 ? 12.877 -14.331 14.721 1.00 86.06 71 PRO A CA 1
ATOM 546 C C . PRO A 1 71 ? 12.639 -12.824 14.617 1.00 86.06 71 PRO A C 1
ATOM 548 O O . PRO A 1 71 ? 12.715 -12.241 13.534 1.00 86.06 71 PRO A O 1
ATOM 551 N N . GLU A 1 72 ? 12.448 -12.171 15.763 1.00 81.00 72 GLU A N 1
ATOM 552 C CA . GLU A 1 72 ? 12.158 -10.735 15.829 1.00 81.00 72 GLU A CA 1
ATOM 553 C C . GLU A 1 72 ? 13.198 -9.877 15.095 1.00 81.00 72 GLU A C 1
ATOM 555 O O . GLU A 1 72 ? 12.839 -8.926 14.407 1.00 81.00 72 GLU A O 1
ATOM 560 N N . LEU A 1 73 ? 14.484 -10.231 15.182 1.00 82.94 73 LEU A N 1
ATOM 561 C CA . LEU A 1 73 ? 15.546 -9.490 14.501 1.00 82.94 73 LEU A CA 1
ATOM 562 C C . LEU A 1 73 ? 15.340 -9.464 12.976 1.00 82.94 73 LEU A C 1
ATOM 564 O O . LEU A 1 73 ? 15.416 -8.405 12.364 1.00 82.94 73 LEU A O 1
ATOM 568 N N . GLN A 1 74 ? 14.956 -10.596 12.378 1.00 80.81 74 GLN A N 1
ATOM 569 C CA . GLN A 1 74 ? 14.676 -10.683 10.940 1.00 80.81 74 GLN A CA 1
ATOM 570 C C . GLN A 1 74 ?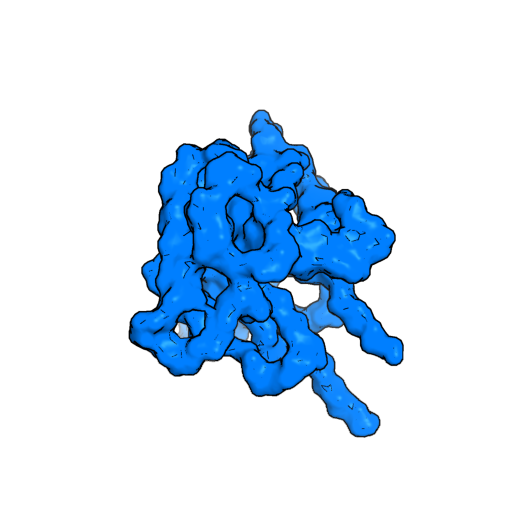 13.387 -9.946 10.550 1.00 80.81 74 GLN A C 1
ATOM 572 O O . GLN A 1 74 ? 13.274 -9.429 9.438 1.00 80.81 74 GLN A O 1
ATOM 577 N N . LEU A 1 75 ? 12.411 -9.870 11.461 1.00 80.44 75 LEU A N 1
ATOM 578 C CA . LEU A 1 75 ? 11.210 -9.052 11.273 1.00 80.44 75 LEU A CA 1
ATOM 579 C C . LEU A 1 75 ? 11.526 -7.550 11.336 1.00 80.44 75 LEU A C 1
ATOM 581 O O . LEU A 1 75 ? 10.900 -6.762 10.630 1.00 80.44 75 LEU A O 1
ATOM 585 N N . ARG A 1 76 ? 12.511 -7.135 12.137 1.00 79.94 76 ARG A N 1
ATOM 586 C CA . ARG A 1 76 ? 12.972 -5.739 12.164 1.00 79.94 76 ARG A CA 1
ATOM 587 C C . ARG A 1 76 ? 13.720 -5.371 10.886 1.00 79.94 76 ARG A C 1
ATOM 589 O O . ARG A 1 76 ? 13.429 -4.325 10.317 1.00 79.94 76 ARG A O 1
ATOM 596 N N . ASP A 1 77 ? 14.574 -6.260 10.381 1.00 82.12 77 ASP A N 1
ATOM 597 C CA . ASP A 1 77 ? 15.305 -6.074 9.110 1.00 82.12 77 ASP A CA 1
ATOM 598 C C . ASP A 1 77 ? 14.389 -6.004 7.888 1.00 82.12 77 ASP A C 1
ATOM 600 O O . ASP A 1 77 ? 14.779 -5.602 6.790 1.00 82.12 77 ASP A O 1
ATOM 604 N N . ALA A 1 78 ? 13.149 -6.432 8.070 1.00 80.75 78 ALA A N 1
ATOM 605 C CA . ALA A 1 78 ? 12.119 -6.298 7.081 1.00 80.75 78 ALA A CA 1
ATOM 606 C C . ALA A 1 78 ? 11.653 -4.841 6.924 1.00 80.75 78 ALA A C 1
ATOM 608 O O . ALA A 1 78 ? 11.206 -4.476 5.844 1.00 80.75 78 ALA A O 1
ATOM 609 N N . VAL A 1 79 ? 11.784 -3.971 7.924 1.00 84.75 79 VAL A N 1
ATOM 610 C CA . VAL A 1 79 ? 11.455 -2.549 7.761 1.00 84.75 79 VAL A CA 1
ATOM 611 C C . VAL A 1 79 ? 12.613 -1.833 7.062 1.00 84.75 79 VAL A C 1
ATOM 613 O O . VAL A 1 79 ? 13.713 -1.751 7.592 1.00 84.75 79 VAL A O 1
ATOM 616 N N . GLY A 1 80 ? 12.372 -1.296 5.863 1.00 82.81 80 GLY A N 1
ATOM 617 C CA . GLY A 1 80 ? 13.407 -0.606 5.083 1.00 82.81 80 GLY A CA 1
ATOM 618 C C . GLY A 1 80 ? 13.578 0.857 5.481 1.00 82.81 80 GLY A C 1
ATOM 619 O O . GLY A 1 80 ? 14.682 1.389 5.472 1.00 82.81 80 GLY A O 1
ATOM 620 N N . HIS A 1 81 ? 12.474 1.514 5.818 1.00 84.31 81 HIS A N 1
ATOM 621 C CA . HIS A 1 81 ? 12.379 2.914 6.172 1.00 84.31 81 HIS A CA 1
ATOM 622 C C . HIS A 1 81 ? 11.104 3.141 6.993 1.00 84.31 81 HIS A C 1
ATOM 624 O O . HIS A 1 81 ? 10.029 2.676 6.621 1.00 84.31 81 HIS A O 1
ATOM 630 N N . HIS A 1 82 ? 11.202 3.865 8.107 1.00 79.81 82 HIS A N 1
ATOM 631 C CA . HIS A 1 82 ? 10.047 4.110 8.978 1.00 79.81 82 HIS A CA 1
ATOM 632 C C . HIS A 1 82 ? 9.174 5.279 8.520 1.00 79.81 82 HIS A C 1
ATOM 634 O O . HIS A 1 82 ? 7.966 5.240 8.740 1.00 79.81 82 HIS A O 1
ATOM 640 N N . GLY A 1 83 ? 9.771 6.294 7.890 1.00 84.50 83 GLY A N 1
ATOM 641 C CA . GLY A 1 83 ? 9.078 7.513 7.490 1.00 84.50 83 GLY A CA 1
ATOM 642 C C . GLY A 1 83 ? 8.361 8.220 8.647 1.00 84.50 83 GLY A C 1
ATOM 643 O O . GLY A 1 83 ? 8.635 8.008 9.828 1.00 84.50 83 GLY A O 1
ATOM 644 N N . ASN A 1 84 ? 7.420 9.080 8.284 1.00 87.06 84 ASN A N 1
ATOM 645 C CA . ASN A 1 84 ? 6.470 9.755 9.141 1.00 87.06 84 ASN A CA 1
ATOM 646 C C . ASN A 1 84 ? 5.213 8.890 9.223 1.00 87.06 84 ASN A C 1
ATOM 648 O O . ASN A 1 84 ? 4.437 8.773 8.276 1.00 87.06 84 ASN A O 1
ATOM 652 N N . ALA A 1 85 ? 5.003 8.306 10.395 1.00 88.56 85 ALA A N 1
ATOM 653 C CA . ALA A 1 85 ? 3.897 7.395 10.612 1.00 88.56 85 ALA A CA 1
ATOM 654 C C . ALA A 1 85 ? 2.551 8.096 10.858 1.00 88.56 85 ALA A C 1
ATOM 656 O O . ALA A 1 85 ? 1.565 7.387 10.991 1.00 88.56 85 ALA A O 1
ATOM 657 N N . LEU A 1 86 ? 2.453 9.433 10.940 1.00 92.50 86 LEU A N 1
ATOM 658 C CA . LEU A 1 86 ? 1.243 10.134 11.419 1.00 92.50 86 LEU A CA 1
ATOM 659 C C . LEU A 1 86 ? -0.054 9.679 10.734 1.00 92.50 86 LEU A C 1
ATOM 661 O O . LEU A 1 86 ? -1.023 9.359 11.421 1.00 92.50 86 LEU A O 1
ATOM 665 N N . ARG A 1 87 ? -0.061 9.591 9.400 1.00 94.38 87 ARG A N 1
ATOM 666 C CA . ARG A 1 87 ? -1.240 9.138 8.643 1.00 94.38 87 ARG A CA 1
ATOM 667 C C . ARG A 1 87 ? -1.549 7.663 8.892 1.00 94.38 87 ARG A C 1
ATOM 669 O O . ARG A 1 87 ? -2.707 7.295 9.037 1.00 94.38 87 ARG A O 1
ATOM 676 N N . LEU A 1 88 ? -0.515 6.833 9.026 1.00 93.12 88 LEU A N 1
ATOM 677 C CA . LEU A 1 88 ? -0.667 5.422 9.376 1.00 93.12 88 LEU A CA 1
ATOM 678 C C . LEU A 1 88 ? -1.208 5.249 10.803 1.00 93.12 88 LEU A C 1
ATOM 680 O O . LEU A 1 88 ? -2.066 4.402 11.029 1.00 93.12 88 LEU A O 1
ATOM 684 N N . ARG A 1 89 ? -0.787 6.094 11.757 1.00 89.50 89 ARG A N 1
ATOM 685 C CA . ARG A 1 89 ? -1.354 6.108 13.116 1.00 89.50 89 ARG A CA 1
ATOM 686 C C . ARG A 1 89 ? -2.831 6.472 13.097 1.00 89.50 89 ARG A C 1
ATOM 688 O O . ARG A 1 89 ? -3.610 5.822 13.783 1.00 89.50 89 ARG A O 1
ATOM 695 N N . LYS A 1 90 ? -3.205 7.487 12.307 1.00 92.69 90 LYS A N 1
ATOM 696 C CA . LYS A 1 90 ? -4.606 7.873 12.097 1.00 92.69 90 LYS A CA 1
ATOM 697 C C . LYS A 1 90 ? -5.404 6.692 11.540 1.00 92.69 90 LYS A C 1
ATOM 699 O O . LYS A 1 90 ? -6.413 6.338 12.134 1.00 92.69 90 LYS A O 1
ATOM 704 N N . PHE A 1 91 ? -4.917 6.047 10.478 1.00 93.88 91 PHE A N 1
ATOM 705 C CA . PHE A 1 91 ? -5.561 4.867 9.893 1.00 93.88 91 PHE A CA 1
ATOM 706 C C . PHE A 1 91 ? -5.788 3.759 10.930 1.00 93.88 91 PHE A C 1
ATOM 708 O O . PHE A 1 91 ? -6.907 3.281 11.080 1.00 93.88 91 PHE A O 1
ATOM 715 N N . VAL A 1 92 ? -4.759 3.390 11.702 1.00 90.56 92 VAL A N 1
ATOM 716 C CA . VAL A 1 92 ? -4.885 2.358 12.748 1.00 90.56 92 VAL A CA 1
ATOM 717 C C . VAL A 1 92 ? -5.865 2.787 13.843 1.00 90.56 92 VAL A C 1
ATOM 719 O O . VAL A 1 92 ? -6.680 1.983 14.284 1.00 90.56 92 VAL A O 1
ATOM 722 N N . SER A 1 93 ? -5.829 4.052 14.262 1.00 89.00 93 SER A N 1
ATOM 723 C CA . SER A 1 93 ? -6.767 4.607 15.242 1.00 89.00 93 SER A CA 1
ATOM 724 C C . SER A 1 93 ? -8.219 4.522 14.759 1.00 89.00 93 SER A C 1
ATOM 726 O O . SER A 1 93 ? -9.102 4.154 15.530 1.00 89.00 93 SER A O 1
ATOM 728 N N . GLU A 1 94 ? -8.479 4.834 13.489 1.00 91.25 94 GLU A N 1
ATOM 729 C CA . GLU A 1 94 ? -9.814 4.728 12.888 1.00 91.25 94 GLU A CA 1
ATOM 730 C C . GLU A 1 94 ? -10.244 3.270 12.671 1.00 91.25 94 GLU A C 1
ATOM 732 O O . GLU A 1 94 ? -11.413 2.937 12.860 1.00 91.25 94 GLU A O 1
ATOM 737 N N . LEU A 1 95 ? -9.299 2.383 12.350 1.00 90.06 95 LEU A N 1
ATOM 738 C CA . LEU A 1 95 ? -9.556 0.949 12.214 1.00 90.06 95 LEU A CA 1
ATOM 739 C C . LEU A 1 95 ? -9.985 0.349 13.557 1.00 90.06 95 LEU A C 1
ATOM 741 O O . LEU A 1 95 ? -10.939 -0.423 13.622 1.00 90.06 95 LEU A O 1
ATOM 745 N N . ILE A 1 96 ? -9.290 0.735 14.630 1.00 86.06 96 ILE A N 1
ATOM 746 C CA . ILE A 1 96 ? -9.591 0.320 16.001 1.00 86.06 96 ILE A CA 1
ATOM 747 C C . ILE A 1 96 ? -10.925 0.902 16.473 1.00 86.06 96 ILE A C 1
ATOM 749 O O . ILE A 1 96 ? -11.691 0.202 17.132 1.00 86.06 96 ILE A O 1
ATOM 753 N N . SER A 1 97 ? -11.206 2.173 16.167 1.00 87.06 97 SER A N 1
ATOM 754 C CA . SER A 1 97 ? -12.449 2.813 16.606 1.00 87.06 97 SER A CA 1
ATOM 755 C C . SER A 1 97 ? -13.676 2.188 15.948 1.00 87.06 97 SER A C 1
ATOM 757 O O . SER A 1 97 ? -14.753 2.173 16.543 1.00 87.06 97 SER A O 1
ATOM 759 N N . GLY A 1 98 ? -13.533 1.688 14.715 1.00 86.12 98 GLY A N 1
ATOM 760 C CA . GLY A 1 98 ? -14.631 1.091 13.968 1.00 86.12 98 GLY A CA 1
ATOM 761 C C . GLY A 1 98 ? -15.795 2.065 13.751 1.00 86.12 98 GLY A C 1
ATOM 762 O O . GLY A 1 98 ? -16.938 1.640 13.593 1.00 86.12 98 GLY A O 1
ATOM 763 N N . ILE A 1 99 ? -15.559 3.376 13.776 1.00 86.25 99 ILE A N 1
ATOM 764 C CA . ILE A 1 99 ? -16.645 4.356 13.614 1.00 86.25 99 ILE A CA 1
ATOM 765 C C . ILE A 1 99 ? -17.197 4.305 12.185 1.00 86.25 99 ILE A C 1
ATOM 767 O O . ILE A 1 99 ? -18.405 4.405 11.978 1.00 86.25 99 ILE A O 1
ATOM 771 N N . ARG A 1 100 ? -16.326 4.077 11.197 1.00 91.56 100 ARG A N 1
ATOM 772 C CA . ARG A 1 100 ? -16.691 3.965 9.782 1.00 91.56 100 ARG A CA 1
ATOM 773 C C . ARG A 1 100 ? -15.923 2.835 9.091 1.00 91.56 100 ARG A C 1
ATOM 775 O O . ARG A 1 100 ? -14.846 2.474 9.565 1.00 91.56 100 ARG A O 1
ATOM 782 N N . PRO A 1 101 ? -16.439 2.296 7.974 1.00 93.00 101 PRO A N 1
ATOM 783 C CA . PRO A 1 101 ? -15.649 1.453 7.087 1.00 93.00 101 PRO A CA 1
ATOM 784 C C . PRO A 1 101 ? -14.456 2.232 6.519 1.00 93.00 101 PRO A C 1
ATOM 786 O O . PRO A 1 101 ? -14.596 3.414 6.185 1.00 93.00 101 PRO A O 1
ATOM 789 N N . LEU A 1 102 ? -13.304 1.571 6.403 1.00 96.31 102 LEU A N 1
ATOM 790 C CA . LEU A 1 102 ? -12.102 2.161 5.804 1.00 96.31 102 LEU A CA 1
ATOM 791 C C . LEU A 1 102 ? -11.846 1.608 4.404 1.00 96.31 102 LEU A C 1
ATOM 793 O O . LEU A 1 102 ? -12.133 0.445 4.120 1.00 96.31 102 LEU A O 1
ATOM 797 N N . ARG A 1 103 ? -11.271 2.429 3.531 1.00 97.94 103 ARG A N 1
ATOM 798 C CA . ARG A 1 103 ? -10.940 2.068 2.149 1.00 97.94 103 ARG A CA 1
ATOM 799 C C . ARG A 1 103 ? -9.446 1.815 2.024 1.00 97.94 103 ARG A C 1
ATOM 801 O O . ARG A 1 103 ? -8.632 2.686 2.332 1.00 97.94 103 ARG A O 1
ATOM 808 N N . VAL A 1 104 ? -9.083 0.630 1.551 1.00 98.00 104 VAL A N 1
ATOM 809 C CA . VAL A 1 104 ? -7.691 0.216 1.367 1.00 98.00 104 VAL A CA 1
ATOM 810 C C . VAL A 1 104 ? -7.438 -0.037 -0.112 1.00 98.00 104 VAL A C 1
ATOM 812 O O . VAL A 1 104 ? -8.130 -0.833 -0.741 1.00 98.00 104 VAL A O 1
ATOM 815 N N . GLY A 1 105 ? -6.435 0.630 -0.667 1.00 98.12 105 GLY A N 1
ATOM 816 C CA . GLY A 1 105 ? -5.978 0.447 -2.037 1.00 98.12 105 GLY A CA 1
ATOM 817 C C . GLY A 1 105 ? -4.617 -0.237 -2.105 1.00 98.12 105 GLY A C 1
ATOM 818 O O . GLY A 1 105 ? -3.781 -0.087 -1.210 1.00 98.12 105 GLY A O 1
ATOM 819 N N . VAL A 1 106 ? -4.362 -0.929 -3.211 1.00 98.31 106 VAL A N 1
ATOM 820 C CA . VAL A 1 106 ? -3.006 -1.307 -3.624 1.00 98.31 106 VAL A CA 1
ATOM 821 C C . VAL A 1 106 ? -2.744 -0.846 -5.052 1.00 98.31 106 VAL A C 1
ATOM 823 O O . VAL A 1 106 ? -3.596 -0.981 -5.930 1.00 98.31 106 VAL A O 1
ATOM 826 N N . LEU A 1 107 ? -1.554 -0.293 -5.261 1.00 98.44 107 LEU A N 1
ATOM 827 C CA . LEU A 1 107 ? -0.974 0.011 -6.559 1.00 98.44 107 LEU A CA 1
ATOM 828 C C . LEU A 1 107 ? 0.296 -0.806 -6.727 1.00 98.44 107 LEU A C 1
ATOM 830 O O . LEU A 1 107 ? 1.126 -0.866 -5.820 1.00 98.44 107 LEU A O 1
ATOM 834 N N . GLY A 1 108 ? 0.473 -1.401 -7.897 1.00 96.81 108 GLY A N 1
ATOM 835 C CA . GLY A 1 108 ? 1.671 -2.168 -8.176 1.00 96.81 108 GLY A CA 1
ATOM 836 C C . GLY A 1 108 ? 1.632 -2.954 -9.472 1.00 96.81 108 GLY A C 1
ATOM 837 O O . GLY A 1 108 ? 0.699 -2.831 -10.270 1.00 96.81 108 GLY A O 1
ATOM 838 N N . GLY A 1 109 ? 2.669 -3.767 -9.657 1.00 94.81 109 GLY A N 1
ATOM 839 C CA . GLY A 1 109 ? 2.829 -4.627 -10.823 1.00 94.81 109 GLY A CA 1
ATOM 840 C C . GLY A 1 109 ? 2.065 -5.951 -10.741 1.00 94.81 109 GLY A C 1
ATOM 841 O O . GLY A 1 109 ? 1.096 -6.110 -9.999 1.00 94.81 109 GLY A O 1
ATOM 842 N N . SER A 1 110 ? 2.532 -6.936 -11.515 1.00 95.31 110 SER A N 1
ATOM 843 C CA . SER A 1 110 ? 1.883 -8.250 -11.651 1.00 95.31 110 SER A CA 1
ATOM 844 C C . SER A 1 110 ? 1.806 -9.020 -10.330 1.00 95.31 110 SER A C 1
ATOM 846 O O . SER A 1 110 ? 0.802 -9.666 -10.053 1.00 95.31 110 SER A O 1
ATOM 848 N N . ILE A 1 111 ? 2.816 -8.900 -9.465 1.00 92.50 111 ILE A N 1
ATOM 849 C CA . ILE A 1 111 ? 2.822 -9.587 -8.167 1.00 92.50 111 ILE A CA 1
ATOM 850 C C . ILE A 1 111 ? 1.644 -9.117 -7.308 1.00 92.50 111 ILE A C 1
ATOM 852 O O . ILE A 1 111 ? 0.901 -9.928 -6.762 1.00 92.50 111 ILE A O 1
ATOM 856 N N . SER A 1 112 ? 1.453 -7.802 -7.212 1.00 94.94 112 SER A N 1
ATOM 857 C CA . SER A 1 112 ? 0.373 -7.203 -6.423 1.00 94.94 112 SER A CA 1
ATOM 858 C C . SER A 1 112 ? -0.996 -7.298 -7.095 1.00 94.94 112 SER A C 1
ATOM 860 O O . SER A 1 112 ? -2.018 -7.323 -6.413 1.00 94.94 112 SER A O 1
ATOM 862 N N . TRP A 1 113 ? -1.030 -7.466 -8.417 1.00 96.88 113 TRP A N 1
ATOM 863 C CA . TRP A 1 113 ? -2.241 -7.854 -9.142 1.00 96.88 113 TRP A CA 1
ATOM 864 C C . TRP A 1 113 ? -2.742 -9.257 -8.761 1.00 96.88 113 TRP A C 1
ATOM 866 O O . TRP A 1 113 ? -3.945 -9.514 -8.855 1.00 96.88 113 TRP A O 1
ATOM 876 N N . GLY A 1 114 ? -1.845 -10.131 -8.292 1.00 94.88 114 GLY A N 1
ATOM 877 C CA . GLY A 1 114 ? -2.143 -11.509 -7.898 1.00 94.88 114 GLY A CA 1
ATOM 878 C C . GLY A 1 114 ? -1.623 -12.561 -8.878 1.00 94.88 114 GLY A C 1
ATOM 879 O O . GLY A 1 114 ? -2.171 -13.660 -8.926 1.00 94.88 114 GLY A O 1
ATOM 880 N N . GLU A 1 115 ? -0.593 -12.241 -9.667 1.00 92.06 115 GLU A N 1
ATOM 881 C CA . GLU A 1 115 ? 0.077 -13.210 -10.543 1.00 92.06 115 GLU A CA 1
ATOM 882 C C . GLU A 1 115 ? 0.637 -14.372 -9.709 1.00 92.06 115 GLU A C 1
ATOM 884 O O . GLU A 1 115 ? 1.165 -14.157 -8.615 1.00 92.06 115 GLU A O 1
ATOM 889 N N . GLU A 1 116 ? 0.516 -15.597 -10.222 1.00 90.50 116 GLU A N 1
ATOM 890 C CA . GLU A 1 116 ? 0.891 -16.848 -9.537 1.00 90.50 116 GLU A CA 1
ATOM 891 C C . GLU A 1 116 ? 0.093 -17.172 -8.254 1.00 90.50 116 GLU A C 1
ATOM 893 O O . GLU A 1 116 ? 0.376 -18.168 -7.581 1.00 90.50 116 GLU A O 1
ATOM 898 N N . ALA A 1 117 ? -0.927 -16.385 -7.891 1.00 90.81 117 ALA A N 1
ATOM 899 C CA . ALA A 1 117 ? -1.863 -16.786 -6.844 1.00 90.81 117 ALA A CA 1
ATOM 900 C C . ALA A 1 117 ? -2.755 -17.930 -7.353 1.00 90.81 117 ALA A C 1
ATOM 902 O O . ALA A 1 117 ? -3.278 -17.876 -8.464 1.00 90.81 117 ALA A O 1
ATOM 903 N N . THR A 1 118 ? -2.993 -18.948 -6.521 1.00 93.75 118 THR A N 1
ATOM 904 C CA . THR A 1 118 ? -3.863 -20.082 -6.889 1.00 93.75 118 THR A CA 1
ATOM 905 C C . THR A 1 118 ? -5.292 -19.652 -7.220 1.00 93.75 118 THR A C 1
ATOM 907 O O . THR A 1 118 ? -5.940 -20.226 -8.087 1.00 93.75 118 THR A O 1
ATOM 910 N N . VAL A 1 119 ? -5.776 -18.634 -6.511 1.00 94.19 119 VAL A N 1
ATOM 911 C CA . VAL A 1 119 ? -7.084 -18.005 -6.676 1.00 94.19 119 VAL A CA 1
ATOM 912 C C . VAL A 1 119 ? -6.909 -16.514 -6.401 1.00 94.19 119 VAL A C 1
ATOM 914 O O . VAL A 1 119 ? -6.662 -16.112 -5.257 1.00 94.19 119 VAL A O 1
ATOM 917 N N . ARG A 1 120 ? -7.015 -15.694 -7.447 1.00 94.06 120 ARG A N 1
ATOM 918 C CA . ARG A 1 120 ? -6.969 -14.230 -7.340 1.00 94.06 120 ARG A CA 1
ATOM 919 C C . ARG A 1 120 ? -8.189 -13.720 -6.570 1.00 94.06 120 ARG A C 1
ATOM 921 O O . ARG A 1 120 ? -9.295 -14.212 -6.774 1.00 94.06 120 ARG A O 1
ATOM 928 N N . GLY A 1 121 ? -7.984 -12.750 -5.687 1.00 93.06 121 GLY A N 1
ATOM 929 C CA . GLY A 1 121 ? -9.002 -12.241 -4.773 1.00 93.06 121 GLY A CA 1
ATOM 930 C C . GLY A 1 121 ? -9.087 -13.006 -3.448 1.00 93.06 121 GLY A C 1
ATOM 931 O O . GLY A 1 121 ? -9.778 -12.542 -2.548 1.00 93.06 121 GLY A O 1
ATOM 932 N N . HIS A 1 122 ? -8.370 -14.125 -3.298 1.00 92.94 122 HIS A N 1
ATOM 933 C CA . HIS A 1 122 ? -8.417 -14.963 -2.092 1.00 92.94 122 HIS A CA 1
ATOM 934 C C . HIS A 1 122 ? -7.034 -15.365 -1.573 1.00 92.94 122 HIS A C 1
ATOM 936 O O . HIS A 1 122 ? -6.784 -15.353 -0.373 1.00 92.94 122 HIS A O 1
ATOM 942 N N . THR A 1 123 ? -6.133 -15.761 -2.472 1.00 90.88 123 THR A N 1
ATOM 943 C CA . THR A 1 123 ? -4.817 -16.321 -2.106 1.00 90.88 123 THR A CA 1
ATOM 944 C C . THR A 1 123 ? -3.647 -15.437 -2.522 1.00 90.88 123 THR A C 1
ATOM 946 O O . THR A 1 123 ? -2.498 -15.766 -2.224 1.00 90.88 123 THR A O 1
ATOM 949 N N . ASP A 1 124 ? -3.918 -14.312 -3.186 1.00 92.88 124 ASP A N 1
ATOM 950 C CA . ASP A 1 124 ? -2.922 -13.267 -3.377 1.00 92.88 124 ASP A CA 1
ATOM 951 C C . ASP A 1 124 ? -2.658 -12.521 -2.064 1.00 92.88 124 ASP A C 1
ATOM 953 O O . ASP A 1 124 ? -3.458 -12.521 -1.125 1.00 92.88 124 ASP A O 1
ATOM 957 N N . TRP A 1 125 ? -1.488 -11.894 -1.984 1.00 91.62 125 TRP A N 1
ATOM 958 C CA . TRP A 1 125 ? -1.024 -11.301 -0.738 1.00 91.62 125 TRP A CA 1
ATOM 959 C C . TRP A 1 125 ? -1.876 -10.117 -0.285 1.00 91.62 125 TRP A C 1
ATOM 961 O O . TRP A 1 125 ? -1.975 -9.883 0.921 1.00 91.62 125 TRP A O 1
ATOM 971 N N . PHE A 1 126 ? -2.467 -9.377 -1.227 1.00 94.75 126 PHE A N 1
ATOM 972 C CA . PHE A 1 126 ? -3.270 -8.208 -0.909 1.00 94.75 126 PHE A CA 1
ATOM 973 C C . PHE A 1 126 ? -4.608 -8.628 -0.310 1.00 94.75 126 PHE A C 1
ATOM 975 O O . PHE A 1 126 ? -4.955 -8.120 0.753 1.00 94.75 126 PHE A O 1
ATOM 982 N N . SER A 1 127 ? -5.285 -9.615 -0.902 1.00 94.56 127 SER A N 1
ATOM 983 C CA . SER A 1 127 ? -6.493 -10.202 -0.318 1.00 94.56 127 SER A CA 1
ATOM 984 C C . SER A 1 127 ? -6.238 -10.789 1.064 1.00 94.56 127 SER A C 1
ATOM 986 O O . SER A 1 127 ? -6.947 -10.447 2.008 1.00 94.56 127 SER A O 1
ATOM 988 N N . ILE A 1 128 ? -5.158 -11.567 1.226 1.00 91.50 128 ILE A N 1
ATOM 989 C CA . ILE A 1 128 ? -4.767 -12.076 2.547 1.00 91.50 128 ILE A CA 1
ATOM 990 C C . ILE A 1 128 ? -4.581 -10.910 3.519 1.00 91.50 128 ILE A C 1
ATOM 992 O O . ILE A 1 128 ? -5.087 -10.967 4.631 1.00 91.50 128 ILE A O 1
ATOM 996 N N . PHE A 1 129 ? -3.874 -9.847 3.123 1.00 91.06 129 PHE A N 1
ATOM 997 C CA . PHE A 1 129 ? -3.673 -8.669 3.967 1.00 91.06 129 PHE A CA 1
ATOM 998 C C . PHE A 1 129 ? -4.986 -8.004 4.378 1.00 91.06 129 PHE A C 1
ATOM 1000 O O . PHE A 1 129 ? -5.150 -7.683 5.555 1.00 91.06 129 PHE A O 1
ATOM 1007 N N . THR A 1 130 ? -5.915 -7.812 3.446 1.00 93.62 130 THR A N 1
ATOM 1008 C CA . THR A 1 130 ? -7.188 -7.149 3.735 1.00 93.62 130 THR A CA 1
ATOM 1009 C C . THR A 1 130 ? -8.133 -8.016 4.557 1.00 93.62 130 THR A C 1
ATOM 1011 O O . THR A 1 130 ? -8.867 -7.464 5.368 1.00 93.62 130 THR A O 1
ATOM 1014 N N . ASP A 1 131 ? -8.051 -9.345 4.455 1.00 91.62 131 ASP A N 1
ATOM 1015 C CA . ASP A 1 131 ? -8.825 -10.273 5.294 1.00 91.62 131 ASP A CA 1
ATOM 1016 C C . ASP A 1 131 ? -8.432 -10.192 6.780 1.00 91.62 131 ASP A C 1
ATOM 1018 O O . ASP A 1 131 ? -9.243 -10.474 7.664 1.00 91.62 131 ASP A O 1
ATOM 1022 N N . TRP A 1 132 ? -7.200 -9.763 7.084 1.00 86.81 132 TRP A N 1
ATOM 1023 C CA . TRP A 1 132 ? -6.768 -9.482 8.460 1.00 86.81 132 TRP A CA 1
ATOM 1024 C C . TRP A 1 132 ? -7.312 -8.159 9.013 1.00 86.81 132 TRP A C 1
ATOM 1026 O O . TRP A 1 132 ? -7.181 -7.905 10.214 1.00 86.81 132 TRP A O 1
ATOM 1036 N N . LEU A 1 133 ? -7.884 -7.299 8.167 1.00 88.12 133 LEU A N 1
ATOM 1037 C CA . LEU A 1 133 ? -8.392 -5.992 8.561 1.00 88.12 133 LEU A CA 1
ATOM 1038 C C . LEU A 1 133 ? -9.913 -6.046 8.759 1.00 88.12 133 LEU A C 1
ATOM 1040 O O . LEU A 1 133 ? -10.656 -6.334 7.821 1.00 88.12 133 LEU A O 1
ATOM 1044 N N . PRO A 1 134 ? -10.426 -5.708 9.950 1.00 86.75 134 PRO A N 1
ATOM 1045 C CA . PRO A 1 134 ? -11.862 -5.656 10.153 1.00 86.75 134 PRO A CA 1
ATOM 1046 C C . PRO A 1 134 ? -12.470 -4.450 9.429 1.00 86.75 134 PRO A C 1
ATOM 1048 O O . PRO A 1 134 ? -11.971 -3.332 9.536 1.00 86.75 134 PRO A O 1
ATOM 1051 N N . ARG A 1 135 ? -13.622 -4.660 8.778 1.00 88.50 135 ARG A N 1
ATOM 1052 C CA . ARG A 1 135 ? -14.498 -3.583 8.271 1.00 88.50 135 ARG A CA 1
ATOM 1053 C C . ARG A 1 135 ? -13.812 -2.654 7.260 1.00 88.50 135 ARG A C 1
ATOM 1055 O O . ARG A 1 135 ? -14.059 -1.447 7.256 1.00 88.50 135 ARG A O 1
ATOM 1062 N N . VAL A 1 136 ? -12.982 -3.224 6.390 1.00 94.25 136 VAL A N 1
ATOM 1063 C CA . VAL A 1 136 ? -12.376 -2.501 5.270 1.00 94.25 136 VAL A CA 1
ATOM 1064 C C . VAL A 1 136 ? -12.988 -2.920 3.938 1.00 94.25 136 VAL A C 1
ATOM 1066 O O . VAL A 1 136 ? -13.367 -4.075 3.755 1.00 94.25 136 VAL A O 1
ATOM 1069 N N . SER A 1 137 ? -13.057 -1.991 2.991 1.00 96.38 137 SER A N 1
ATOM 1070 C CA . SER A 1 137 ? -13.268 -2.293 1.575 1.00 96.38 137 SER A CA 1
ATOM 1071 C C . SER A 1 137 ? -11.939 -2.182 0.837 1.00 96.38 137 SER A C 1
ATOM 1073 O O . SER A 1 137 ? -11.242 -1.172 0.966 1.00 96.38 137 SER A O 1
ATOM 1075 N N . ALA A 1 138 ? -11.600 -3.203 0.057 1.00 96.81 138 ALA A N 1
ATOM 1076 C CA . ALA A 1 138 ? -10.336 -3.295 -0.657 1.00 96.81 138 ALA A CA 1
ATOM 1077 C C . ALA A 1 138 ? -10.503 -2.993 -2.153 1.00 96.81 138 ALA A C 1
ATOM 1079 O O . ALA A 1 138 ? -11.419 -3.514 -2.790 1.00 96.81 138 ALA A O 1
ATOM 1080 N N . ARG A 1 139 ? -9.588 -2.208 -2.733 1.00 97.56 139 ARG A N 1
ATOM 1081 C CA . ARG A 1 139 ? -9.484 -1.979 -4.182 1.00 97.56 139 ARG A CA 1
ATOM 1082 C C . ARG A 1 139 ? -8.089 -2.358 -4.671 1.00 97.56 139 ARG A C 1
ATOM 1084 O O . ARG A 1 139 ? -7.097 -1.731 -4.304 1.00 97.56 139 ARG A O 1
ATOM 1091 N N . ASN A 1 140 ? -8.018 -3.376 -5.525 1.00 98.12 140 ASN A N 1
ATOM 1092 C CA . ASN A 1 140 ? -6.784 -3.748 -6.210 1.00 98.12 140 ASN A CA 1
ATOM 1093 C C . ASN A 1 140 ? -6.676 -2.980 -7.536 1.00 98.12 140 ASN A C 1
ATOM 1095 O O . ASN A 1 140 ? -7.317 -3.347 -8.519 1.00 98.12 140 ASN A O 1
ATOM 1099 N N . GLY A 1 141 ? -5.890 -1.901 -7.533 1.00 98.06 141 GLY A N 1
ATOM 1100 C CA . GLY A 1 141 ? -5.610 -1.052 -8.694 1.00 98.06 141 GLY A CA 1
ATOM 1101 C C . GLY A 1 141 ? -4.321 -1.426 -9.429 1.00 98.06 141 GLY A C 1
ATOM 1102 O O . GLY A 1 141 ? -3.766 -0.603 -10.155 1.00 98.06 141 GLY A O 1
ATOM 1103 N N . CYS A 1 142 ? -3.783 -2.625 -9.207 1.00 98.12 142 CYS A N 1
ATOM 1104 C CA . CYS A 1 142 ? -2.554 -3.066 -9.854 1.00 98.12 142 CYS A CA 1
ATOM 1105 C C . CYS A 1 142 ? -2.776 -3.371 -11.338 1.00 98.12 142 CYS A C 1
ATOM 1107 O O . CYS A 1 142 ? -3.807 -3.925 -11.724 1.00 98.12 142 CYS A O 1
ATOM 1109 N N . VAL A 1 143 ? -1.766 -3.080 -12.161 1.00 97.88 143 VAL A N 1
ATOM 1110 C CA . VAL A 1 143 ? -1.772 -3.409 -13.593 1.00 97.88 143 VAL A CA 1
ATOM 1111 C C . VAL A 1 143 ? -0.483 -4.168 -13.940 1.00 97.88 143 VAL A C 1
ATOM 1113 O O . VAL A 1 143 ? 0.614 -3.613 -13.797 1.00 97.88 143 VAL A O 1
ATOM 1116 N N . PRO A 1 144 ? -0.571 -5.442 -14.379 1.00 96.31 144 PRO A N 1
ATOM 1117 C CA . PRO A 1 144 ? 0.592 -6.267 -14.691 1.00 96.31 144 PRO A CA 1
ATOM 1118 C C . PRO A 1 144 ? 1.514 -5.627 -15.726 1.00 96.31 144 PRO A C 1
ATOM 1120 O O . PRO A 1 144 ? 1.059 -5.014 -16.686 1.00 96.31 144 PRO A O 1
ATOM 1123 N N . GLY A 1 145 ? 2.827 -5.781 -15.538 1.00 93.56 145 GLY A N 1
ATOM 1124 C CA . GLY A 1 145 ? 3.825 -5.280 -16.490 1.00 93.56 145 GLY A CA 1
ATOM 1125 C C . GLY A 1 145 ? 3.953 -3.753 -16.564 1.00 93.56 145 GLY A C 1
ATOM 1126 O O . GLY A 1 145 ? 4.664 -3.259 -17.434 1.00 93.56 145 GLY A O 1
ATOM 1127 N N . THR A 1 146 ? 3.314 -3.001 -15.664 1.00 95.50 146 THR A N 1
ATOM 1128 C CA . THR A 1 146 ? 3.376 -1.531 -15.654 1.00 95.50 146 THR A CA 1
ATOM 1129 C C . THR A 1 146 ? 4.313 -0.986 -14.580 1.00 95.50 146 THR A C 1
ATOM 1131 O O . THR A 1 146 ? 4.761 -1.717 -13.699 1.00 95.50 146 THR A O 1
ATOM 1134 N N . THR A 1 147 ? 4.638 0.302 -14.680 1.00 95.69 147 THR A N 1
ATOM 1135 C CA . THR A 1 147 ? 5.547 1.026 -13.779 1.00 95.69 147 THR A CA 1
ATOM 1136 C C . THR A 1 147 ? 4.789 2.046 -12.934 1.00 95.69 147 THR A C 1
ATOM 1138 O O . THR A 1 147 ? 3.627 2.368 -13.207 1.00 95.69 147 THR A O 1
ATOM 1141 N N . SER A 1 148 ? 5.466 2.646 -11.956 1.00 95.94 148 SER A N 1
ATOM 1142 C CA . SER A 1 148 ? 4.892 3.740 -11.159 1.00 95.94 148 SER A CA 1
ATOM 1143 C C . SER A 1 148 ? 4.440 4.933 -12.013 1.00 95.94 148 SER A C 1
ATOM 1145 O O . SER A 1 148 ? 3.460 5.601 -11.681 1.00 95.94 148 SER A O 1
ATOM 1147 N N . THR A 1 149 ? 5.095 5.169 -13.155 1.00 95.69 149 THR A N 1
ATOM 1148 C CA . THR A 1 149 ? 4.728 6.243 -14.094 1.00 95.69 149 THR A CA 1
ATOM 1149 C C . THR A 1 149 ? 3.375 5.985 -14.754 1.00 95.69 149 THR A C 1
ATOM 1151 O O . THR A 1 149 ? 2.597 6.919 -14.925 1.00 95.69 149 THR A O 1
ATOM 1154 N N . TYR A 1 150 ? 3.059 4.730 -15.081 1.00 97.19 150 TYR A N 1
ATOM 1155 C CA . TYR A 1 150 ? 1.739 4.380 -15.605 1.00 97.19 150 TYR A CA 1
ATOM 1156 C C . TYR A 1 150 ? 0.648 4.662 -14.563 1.00 97.19 150 TYR A C 1
ATOM 1158 O O . TYR A 1 150 ? -0.332 5.343 -14.857 1.00 97.19 150 TYR A O 1
ATOM 1166 N N . SER A 1 151 ? 0.861 4.226 -13.317 1.00 97.62 151 SER A N 1
ATOM 1167 C CA . SER A 1 151 ? -0.078 4.510 -12.225 1.00 97.62 151 SER A CA 1
ATOM 1168 C C . SER A 1 151 ? -0.279 5.993 -11.958 1.00 97.62 151 SER A C 1
ATOM 1170 O O . SER A 1 151 ? -1.382 6.394 -11.614 1.00 97.62 151 SER A O 1
ATOM 1172 N N . LEU A 1 152 ? 0.759 6.814 -12.123 1.00 97.38 152 LEU A N 1
ATOM 1173 C CA . LEU A 1 152 ? 0.627 8.263 -12.009 1.00 97.38 152 LEU A CA 1
ATOM 1174 C C . LEU A 1 152 ? -0.335 8.831 -13.063 1.00 97.38 152 LEU A C 1
ATOM 1176 O O . LEU A 1 152 ? -1.149 9.688 -12.731 1.00 97.38 152 LEU A O 1
ATOM 1180 N N . LEU A 1 153 ? -0.243 8.364 -14.312 1.00 97.56 153 LEU A N 1
ATOM 1181 C CA . LEU A 1 153 ? -1.080 8.845 -15.417 1.00 97.56 153 LEU A CA 1
ATOM 1182 C C . LEU A 1 153 ? -2.538 8.386 -15.298 1.00 97.56 153 LEU A C 1
ATOM 1184 O O . LEU A 1 153 ? -3.435 9.110 -15.717 1.00 97.56 153 LEU A O 1
ATOM 1188 N N . CYS A 1 154 ? -2.772 7.206 -14.724 1.00 97.69 154 CYS A N 1
ATOM 1189 C CA . CYS A 1 154 ? -4.099 6.593 -14.626 1.00 97.69 154 CYS A CA 1
ATOM 1190 C C . CYS A 1 154 ? -4.657 6.575 -13.193 1.00 97.69 154 CYS A C 1
ATOM 1192 O O . CYS A 1 154 ? -5.570 5.807 -12.907 1.00 97.69 154 CYS A O 1
ATOM 1194 N N . LEU A 1 155 ? -4.115 7.385 -12.276 1.00 97.44 155 LEU A N 1
ATOM 1195 C CA . LEU A 1 155 ? -4.362 7.243 -10.836 1.00 97.44 155 LEU A CA 1
ATOM 1196 C C . LEU A 1 155 ? -5.850 7.238 -10.457 1.00 97.44 155 LEU A C 1
ATOM 1198 O O . LEU A 1 155 ? -6.259 6.448 -9.610 1.00 97.44 155 LEU A O 1
ATOM 1202 N N . GLU A 1 156 ? -6.644 8.101 -11.090 1.00 96.12 156 GLU A N 1
ATOM 1203 C CA . GLU A 1 156 ? -8.071 8.286 -10.787 1.00 96.12 156 GLU A CA 1
ATOM 1204 C C . GLU A 1 156 ? -8.907 7.031 -11.086 1.00 96.12 156 GLU A C 1
ATOM 1206 O O . GLU A 1 156 ? -9.911 6.785 -10.422 1.00 96.12 156 GLU A O 1
ATOM 1211 N N . GLU A 1 157 ? -8.441 6.195 -12.016 1.00 97.25 157 GLU A N 1
ATOM 1212 C CA . GLU A 1 157 ? -9.067 4.920 -12.382 1.00 97.25 157 GLU A CA 1
ATOM 1213 C C . GLU A 1 157 ? -8.531 3.737 -11.572 1.00 97.25 157 GLU A C 1
ATOM 1215 O O . GLU A 1 157 ? -9.129 2.661 -11.547 1.00 97.25 157 GLU A O 1
ATOM 1220 N N . LEU A 1 158 ? -7.390 3.897 -10.903 1.00 97.88 158 LEU A N 1
ATOM 1221 C CA . LEU A 1 158 ? -6.751 2.809 -10.164 1.00 97.88 158 LEU A CA 1
ATOM 1222 C C . LEU A 1 158 ? -7.047 2.883 -8.663 1.00 97.88 158 LEU A C 1
ATOM 1224 O O . LEU A 1 158 ? -7.098 1.845 -8.001 1.00 97.88 158 LEU A O 1
ATOM 1228 N N . VAL A 1 159 ? -7.280 4.081 -8.122 1.00 97.06 159 VAL A N 1
ATOM 1229 C CA . VAL A 1 159 ? -7.457 4.313 -6.683 1.00 97.06 159 VAL A CA 1
ATOM 1230 C C . VAL A 1 159 ? -8.669 5.193 -6.408 1.00 97.06 159 VAL A C 1
ATOM 1232 O O . VAL A 1 159 ? -8.954 6.153 -7.116 1.00 97.06 159 VAL A O 1
ATOM 1235 N N . ASP A 1 160 ? -9.369 4.878 -5.324 1.00 96.44 160 ASP A N 1
ATOM 1236 C CA . ASP A 1 160 ? -10.465 5.693 -4.818 1.00 96.44 160 ASP A CA 1
ATOM 1237 C C . ASP A 1 160 ? -9.980 7.054 -4.293 1.00 96.44 160 ASP A C 1
ATOM 1239 O O . ASP A 1 160 ? -9.015 7.126 -3.535 1.00 96.44 160 ASP A O 1
ATOM 1243 N N . GLN A 1 161 ? -10.699 8.138 -4.598 1.00 95.56 161 GLN A N 1
ATOM 1244 C CA . GLN A 1 161 ? -10.340 9.488 -4.124 1.00 95.56 161 GLN A CA 1
ATOM 1245 C C . GLN A 1 161 ? -10.373 9.626 -2.589 1.00 95.56 161 GLN A C 1
ATOM 1247 O O . GLN A 1 161 ? -9.606 10.390 -2.003 1.00 95.56 161 GLN A O 1
ATOM 1252 N N . GLU A 1 162 ? -11.233 8.855 -1.922 1.00 96.25 162 GLU A N 1
ATOM 1253 C CA . GLU A 1 162 ? -11.381 8.832 -0.460 1.00 96.25 162 GLU A CA 1
ATOM 1254 C C . GLU A 1 162 ? -10.699 7.611 0.176 1.00 96.25 162 GLU A C 1
ATOM 1256 O O . GLU A 1 162 ? -11.155 7.088 1.189 1.00 96.25 162 GLU A O 1
ATOM 1261 N N . VAL A 1 163 ? -9.638 7.094 -0.446 1.00 97.81 163 VAL A N 1
ATOM 1262 C CA . VAL A 1 163 ? -8.859 5.991 0.122 1.00 97.81 163 VAL A CA 1
ATOM 1263 C C . VAL A 1 163 ? -8.174 6.407 1.433 1.00 97.81 163 VAL A C 1
ATOM 1265 O O . VAL A 1 163 ? -7.683 7.529 1.557 1.00 97.81 163 VAL A O 1
ATOM 1268 N N . ASP A 1 164 ? -8.106 5.490 2.401 1.00 97.62 164 ASP A N 1
ATOM 1269 C CA . ASP A 1 164 ? -7.525 5.729 3.731 1.00 97.62 164 ASP A CA 1
ATOM 1270 C C . ASP A 1 164 ? -6.099 5.178 3.862 1.00 97.62 164 ASP A C 1
ATOM 1272 O O . ASP A 1 164 ? -5.260 5.723 4.587 1.00 97.62 164 ASP A O 1
ATOM 1276 N N . LEU A 1 165 ? -5.808 4.098 3.137 1.00 97.81 165 LEU A N 1
ATOM 1277 C CA . LEU A 1 165 ? -4.497 3.459 3.069 1.00 97.81 165 LEU A CA 1
ATOM 1278 C C . LEU A 1 165 ? -4.208 3.021 1.636 1.00 97.81 165 LEU A C 1
ATOM 1280 O O . LEU A 1 165 ? -5.018 2.322 1.036 1.00 97.81 165 LEU A O 1
ATOM 1284 N N . VAL A 1 166 ? -3.031 3.363 1.116 1.00 98.25 166 VAL A N 1
ATOM 1285 C CA . VAL A 1 166 ? -2.536 2.876 -0.176 1.00 98.25 166 VAL A CA 1
ATOM 1286 C C . VAL A 1 166 ? -1.209 2.155 0.016 1.00 98.25 166 VAL A C 1
ATOM 1288 O O . VAL A 1 166 ? -0.229 2.737 0.491 1.00 98.25 166 VAL A O 1
ATOM 1291 N N . LEU A 1 167 ? -1.171 0.887 -0.382 1.00 97.69 167 LEU A N 1
ATOM 1292 C CA . LEU A 1 167 ? 0.060 0.113 -0.510 1.00 97.69 167 LEU A CA 1
ATOM 1293 C C . LEU A 1 167 ? 0.636 0.316 -1.914 1.00 97.69 167 LEU A C 1
ATOM 1295 O O . LEU A 1 167 ? -0.096 0.219 -2.894 1.00 97.69 167 LEU A O 1
ATOM 1299 N N . VAL A 1 168 ? 1.933 0.605 -2.023 1.00 97.31 168 VAL A N 1
ATOM 1300 C CA . VAL A 1 168 ? 2.590 0.889 -3.311 1.00 97.31 168 VAL A CA 1
ATOM 1301 C C . VAL A 1 168 ? 3.750 -0.074 -3.535 1.00 97.31 168 VAL A C 1
ATOM 1303 O O . VAL A 1 168 ? 4.703 -0.081 -2.755 1.00 97.31 168 VAL A O 1
ATOM 1306 N N . GLU A 1 169 ? 3.691 -0.856 -4.611 1.00 94.81 169 GLU A N 1
ATOM 1307 C CA . GLU A 1 169 ? 4.654 -1.911 -4.937 1.00 94.81 169 GLU A CA 1
ATOM 1308 C C . GLU A 1 169 ? 5.098 -1.823 -6.402 1.00 94.81 169 GLU A C 1
ATOM 1310 O O . GLU A 1 169 ? 4.437 -2.321 -7.304 1.00 94.81 169 GLU A O 1
ATOM 1315 N N . TYR A 1 170 ? 6.246 -1.191 -6.644 1.00 93.88 170 TYR A N 1
ATOM 1316 C CA . TYR A 1 170 ? 6.853 -1.113 -7.981 1.00 93.88 170 TYR A CA 1
ATOM 1317 C C . TYR A 1 170 ? 8.324 -1.523 -7.991 1.00 93.88 170 TYR A C 1
ATOM 1319 O O . TYR A 1 170 ? 9.004 -1.351 -8.997 1.00 93.88 170 TYR A O 1
ATOM 1327 N N . GLY A 1 171 ? 8.834 -2.089 -6.892 1.00 87.25 171 GLY A N 1
ATOM 1328 C CA . GLY A 1 171 ? 10.270 -2.322 -6.711 1.00 87.25 171 GLY A CA 1
ATOM 1329 C C . GLY A 1 171 ? 10.894 -3.278 -7.730 1.00 87.25 171 GLY A C 1
ATOM 1330 O O . GLY A 1 171 ? 12.109 -3.273 -7.903 1.00 87.25 171 GLY A O 1
ATOM 1331 N N . VAL A 1 172 ? 10.088 -4.108 -8.395 1.00 87.69 172 VAL A N 1
ATOM 1332 C CA . VAL A 1 172 ? 10.555 -5.022 -9.449 1.00 87.69 172 VAL A CA 1
ATOM 1333 C C . VAL A 1 172 ? 10.273 -4.512 -10.864 1.00 87.69 172 VAL A C 1
ATOM 1335 O O . VAL A 1 172 ? 10.945 -4.956 -11.796 1.00 87.69 172 VAL A O 1
ATOM 1338 N N . ASN A 1 173 ? 9.299 -3.610 -11.009 1.00 90.25 173 ASN A N 1
ATOM 1339 C CA . ASN A 1 173 ? 8.800 -3.082 -12.279 1.00 90.25 173 ASN A CA 1
ATOM 1340 C C . ASN A 1 173 ? 9.492 -1.783 -12.689 1.00 90.25 173 ASN A C 1
ATOM 1342 O O . ASN A 1 173 ? 9.767 -1.570 -13.869 1.00 90.25 173 ASN A O 1
ATOM 1346 N N . ASP A 1 174 ? 9.776 -0.921 -11.719 1.00 89.12 174 ASP A N 1
ATOM 1347 C CA . ASP A 1 174 ? 10.549 0.289 -11.930 1.00 89.12 174 ASP A CA 1
ATOM 1348 C C . ASP A 1 174 ? 12.001 -0.125 -12.200 1.00 89.12 174 ASP A C 1
ATOM 1350 O O . ASP A 1 174 ? 12.694 -0.670 -11.339 1.00 89.12 174 ASP A O 1
ATOM 1354 N N . VAL A 1 175 ? 12.428 0.049 -13.455 1.00 72.62 175 VAL A N 1
ATOM 1355 C CA . VAL A 1 175 ? 13.738 -0.397 -13.942 1.00 72.62 175 VAL A CA 1
ATOM 1356 C C . VAL A 1 175 ? 14.851 0.178 -13.066 1.00 72.62 175 VAL A C 1
ATOM 1358 O O . VAL A 1 175 ? 14.873 1.365 -12.741 1.00 72.62 175 VAL A O 1
ATOM 1361 N N . PHE A 1 176 ? 15.810 -0.679 -12.722 1.00 65.88 176 PHE A N 1
ATOM 1362 C CA . PHE A 1 176 ? 17.005 -0.303 -11.982 1.00 65.88 176 PHE A CA 1
ATOM 1363 C C . PHE A 1 176 ? 17.903 0.525 -12.899 1.00 65.88 176 PHE A C 1
ATOM 1365 O O . PHE A 1 176 ? 18.599 -0.017 -13.753 1.00 65.88 176 PHE A O 1
ATOM 1372 N N . ALA A 1 177 ? 17.870 1.842 -12.732 1.00 61.91 177 ALA A N 1
ATOM 1373 C CA . ALA A 1 177 ? 18.939 2.709 -13.195 1.00 61.91 177 ALA A CA 1
ATOM 1374 C C . ALA A 1 177 ? 19.829 3.040 -11.992 1.00 61.91 177 ALA A C 1
ATOM 1376 O O . ALA A 1 177 ? 19.344 3.572 -10.995 1.00 61.91 177 ALA A O 1
ATOM 1377 N N . ASP A 1 178 ? 21.130 2.762 -12.095 1.00 63.53 178 ASP A N 1
ATOM 1378 C CA . ASP A 1 178 ? 22.101 3.002 -11.012 1.00 63.53 178 ASP A CA 1
ATOM 1379 C C . ASP A 1 178 ? 22.389 4.495 -10.763 1.00 63.53 178 ASP A C 1
ATOM 1381 O O . ASP A 1 178 ? 23.209 4.874 -9.926 1.00 63.53 178 ASP A O 1
ATOM 1385 N N . GLN A 1 179 ? 21.700 5.373 -11.485 1.00 70.69 179 GLN A N 1
ATOM 1386 C CA . GLN A 1 179 ? 21.834 6.814 -11.373 1.00 70.69 179 GLN A CA 1
ATOM 1387 C C . GLN A 1 179 ? 20.912 7.339 -10.269 1.00 70.69 179 GLN A C 1
ATOM 1389 O O . GLN A 1 179 ? 19.733 6.996 -10.199 1.00 70.69 179 GLN A O 1
ATOM 1394 N N . LEU A 1 180 ? 21.443 8.201 -9.400 1.00 66.44 180 LEU A N 1
ATOM 1395 C CA . LEU A 1 180 ? 20.652 8.911 -8.384 1.00 66.44 180 LEU A CA 1
ATOM 1396 C C . LEU A 1 180 ? 20.003 10.191 -8.931 1.00 66.44 180 LEU A C 1
ATOM 1398 O O . LEU A 1 180 ? 19.010 10.667 -8.385 1.00 66.44 180 LEU A O 1
ATOM 1402 N N . VAL A 1 181 ? 20.566 10.758 -9.999 1.00 72.88 181 VAL A N 1
ATOM 1403 C CA . VAL A 1 181 ? 20.119 12.003 -10.637 1.00 72.88 181 VAL A CA 1
ATOM 1404 C C . VAL A 1 181 ? 19.555 11.662 -12.015 1.00 72.88 181 VAL A C 1
ATOM 1406 O O . VAL A 1 181 ? 20.095 10.796 -12.692 1.00 72.88 181 VAL A O 1
ATOM 1409 N N . HIS A 1 182 ? 18.458 12.314 -12.414 1.00 79.00 182 HIS A N 1
ATOM 1410 C CA . HIS A 1 182 ? 17.739 12.054 -13.676 1.00 79.00 182 HIS A CA 1
ATOM 1411 C C . HIS A 1 182 ? 17.222 10.617 -13.847 1.00 79.00 182 HIS A C 1
ATOM 1413 O O . HIS A 1 182 ? 16.937 10.168 -14.954 1.00 79.00 182 HIS A O 1
ATOM 1419 N N . ASN A 1 183 ? 17.033 9.909 -12.735 1.00 85.44 183 ASN A N 1
ATOM 1420 C CA . ASN A 1 183 ? 16.443 8.583 -12.733 1.00 85.44 183 ASN A CA 1
ATOM 1421 C C . ASN A 1 183 ? 14.927 8.679 -12.914 1.00 85.44 183 ASN A C 1
ATOM 1423 O O . ASN A 1 183 ? 14.190 9.041 -11.993 1.00 85.44 183 ASN A O 1
ATOM 1427 N N . THR A 1 184 ? 14.466 8.353 -14.118 1.00 86.38 184 THR A N 1
ATOM 1428 C CA . THR A 1 184 ? 13.055 8.440 -14.504 1.00 86.38 184 THR A CA 1
ATOM 1429 C C . THR A 1 184 ? 12.158 7.549 -13.649 1.00 86.38 184 THR A C 1
ATOM 1431 O O . THR A 1 184 ? 11.042 7.957 -13.336 1.00 86.38 184 THR A O 1
ATOM 1434 N N . ALA A 1 185 ? 12.651 6.393 -13.198 1.00 86.81 185 ALA A N 1
ATOM 1435 C CA . ALA A 1 185 ? 11.917 5.489 -12.320 1.00 86.81 185 ALA A CA 1
ATOM 1436 C C . ALA A 1 185 ? 11.719 6.096 -10.920 1.00 86.81 185 ALA A C 1
ATOM 1438 O O . ALA A 1 185 ? 10.599 6.155 -10.411 1.00 86.81 185 ALA A O 1
ATOM 1439 N N . VAL A 1 186 ? 12.783 6.656 -10.333 1.00 89.00 186 VAL A N 1
ATOM 1440 C CA . VAL A 1 186 ? 12.699 7.364 -9.041 1.00 89.00 186 VAL A CA 1
ATOM 1441 C C . VAL A 1 186 ? 11.770 8.572 -9.137 1.00 89.00 186 VAL A C 1
ATOM 1443 O O . VAL A 1 186 ? 10.958 8.784 -8.238 1.00 89.00 186 VAL A O 1
ATOM 1446 N N . MET A 1 187 ? 11.856 9.342 -10.224 1.00 90.75 187 MET A N 1
ATOM 1447 C CA . MET A 1 187 ? 10.998 10.508 -10.452 1.00 90.75 187 MET A CA 1
ATOM 1448 C C . MET A 1 187 ? 9.529 10.119 -10.648 1.00 90.75 187 MET A C 1
ATOM 1450 O O . MET A 1 187 ? 8.647 10.806 -10.132 1.00 90.75 187 MET A O 1
ATOM 1454 N N . GLY A 1 188 ? 9.261 9.037 -11.385 1.00 92.44 188 GLY A N 1
ATOM 1455 C CA . GLY A 1 188 ? 7.916 8.495 -11.581 1.00 92.44 188 GLY A CA 1
ATOM 1456 C C . GLY A 1 188 ? 7.278 8.106 -10.253 1.00 92.44 188 GLY A C 1
ATOM 1457 O O . GLY A 1 188 ? 6.186 8.579 -9.930 1.00 92.44 188 GLY A O 1
ATOM 1458 N N . LEU A 1 189 ? 8.012 7.350 -9.434 1.00 93.94 189 LEU A N 1
ATOM 1459 C CA . LEU A 1 189 ? 7.551 6.966 -8.107 1.00 93.94 189 LEU A CA 1
ATOM 1460 C C . LEU A 1 189 ? 7.385 8.176 -7.182 1.00 93.94 189 LEU A C 1
ATOM 1462 O O . LEU A 1 189 ? 6.373 8.273 -6.499 1.00 93.94 189 LEU A O 1
ATOM 1466 N N . GLU A 1 190 ? 8.329 9.122 -7.168 1.00 94.44 190 GLU A N 1
ATOM 1467 C CA . GLU A 1 190 ? 8.231 10.336 -6.343 1.00 94.44 190 GLU A CA 1
ATOM 1468 C C . GLU A 1 190 ? 6.945 11.118 -6.653 1.00 94.44 190 GLU A C 1
ATOM 1470 O O . GLU A 1 190 ? 6.186 11.480 -5.751 1.00 94.44 190 GLU A O 1
ATOM 1475 N N . ARG A 1 191 ? 6.671 11.343 -7.942 1.00 96.69 191 ARG A N 1
ATOM 1476 C CA . ARG A 1 191 ? 5.473 12.057 -8.404 1.00 96.69 191 ARG A CA 1
ATOM 1477 C C . ARG A 1 191 ? 4.193 11.310 -8.043 1.00 96.69 191 ARG A C 1
ATOM 1479 O O . ARG A 1 191 ? 3.251 11.943 -7.570 1.00 96.69 191 ARG A O 1
ATOM 1486 N N . LEU A 1 192 ? 4.175 9.985 -8.205 1.00 97.56 192 LEU A N 1
ATOM 1487 C CA . LEU A 1 192 ? 3.054 9.147 -7.776 1.00 97.56 192 LEU A CA 1
ATOM 1488 C C . LEU A 1 192 ? 2.797 9.298 -6.272 1.00 97.56 192 LEU A C 1
ATOM 1490 O O . LEU A 1 192 ? 1.670 9.565 -5.864 1.00 97.56 192 LEU A O 1
ATOM 1494 N N . LEU A 1 193 ? 3.840 9.181 -5.446 1.00 96.56 193 LEU A N 1
ATOM 1495 C CA . LEU A 1 193 ? 3.720 9.288 -3.992 1.00 96.56 193 LEU A CA 1
ATOM 1496 C C . LEU A 1 193 ? 3.218 10.671 -3.557 1.00 96.56 193 LEU A C 1
ATOM 1498 O O . LEU A 1 193 ? 2.362 10.753 -2.678 1.00 96.56 193 LEU A O 1
ATOM 1502 N N . ARG A 1 194 ? 3.690 11.755 -4.187 1.00 96.94 194 ARG A N 1
ATOM 1503 C CA . ARG A 1 194 ? 3.175 13.113 -3.939 1.00 96.94 194 ARG A CA 1
ATOM 1504 C C . ARG A 1 194 ? 1.690 13.224 -4.265 1.00 96.94 194 ARG A C 1
ATOM 1506 O O . ARG A 1 194 ? 0.928 13.675 -3.416 1.00 96.94 194 ARG A O 1
ATOM 1513 N N . ARG A 1 195 ? 1.272 12.733 -5.435 1.00 97.94 195 ARG A N 1
ATOM 1514 C CA . ARG A 1 195 ? -0.134 12.776 -5.850 1.00 97.94 195 ARG A CA 1
ATOM 1515 C C . ARG A 1 195 ? -1.035 11.960 -4.920 1.00 97.94 195 ARG A C 1
ATOM 1517 O O . ARG A 1 195 ? -2.096 12.437 -4.539 1.00 97.94 195 ARG A O 1
ATOM 1524 N N . LEU A 1 196 ? -0.591 10.775 -4.494 1.00 97.81 196 LEU A N 1
ATOM 1525 C CA . LEU A 1 196 ? -1.295 9.964 -3.493 1.00 97.81 196 LEU A CA 1
ATOM 1526 C C . LEU A 1 196 ? -1.448 10.706 -2.163 1.00 97.81 196 LEU A C 1
ATOM 1528 O O . LEU A 1 196 ? -2.505 10.667 -1.540 1.00 97.81 196 LEU A O 1
ATOM 1532 N N . MET A 1 197 ? -0.400 11.407 -1.726 1.00 96.19 197 MET A N 1
ATOM 1533 C CA . MET A 1 197 ? -0.436 12.168 -0.481 1.00 96.19 197 MET A CA 1
ATOM 1534 C C . MET A 1 197 ? -1.369 13.386 -0.525 1.00 96.19 197 MET A C 1
ATOM 1536 O O . MET A 1 197 ? -1.739 13.870 0.550 1.00 96.19 197 MET A O 1
ATOM 1540 N N . GLU A 1 198 ? -1.722 13.856 -1.720 1.00 96.94 198 GLU A N 1
ATOM 1541 C CA . GLU A 1 198 ? -2.638 14.970 -1.992 1.00 96.94 198 GLU A CA 1
ATOM 1542 C C . GLU A 1 198 ? -4.089 14.521 -2.227 1.00 96.94 198 GLU A C 1
ATOM 1544 O O . GLU A 1 198 ? -4.960 15.374 -2.390 1.00 96.94 198 GLU A O 1
ATOM 1549 N N . LEU A 1 199 ? -4.373 13.211 -2.234 1.00 97.50 199 LEU A N 1
ATOM 1550 C CA . LEU A 1 199 ? -5.743 12.722 -2.390 1.00 97.50 199 LEU A CA 1
ATOM 1551 C C . LEU A 1 199 ? -6.655 13.232 -1.255 1.00 97.50 199 LEU A C 1
ATOM 1553 O O . LEU A 1 199 ? -6.197 13.325 -0.109 1.00 97.50 199 LEU A O 1
ATOM 1557 N N . PRO A 1 200 ? -7.948 13.498 -1.535 1.00 96.19 200 PRO A N 1
ATOM 1558 C CA . PRO A 1 200 ? -8.899 14.031 -0.554 1.00 96.19 200 PRO A CA 1
ATOM 1559 C C . PRO A 1 200 ? -9.005 13.220 0.745 1.00 96.19 200 PRO A C 1
ATOM 1561 O O . PRO A 1 200 ? -9.116 13.804 1.822 1.00 96.19 200 PRO A O 1
ATOM 1564 N N . GLY A 1 201 ? -8.904 11.886 0.665 1.00 92.56 201 GLY A N 1
ATOM 1565 C CA . GLY A 1 201 ? -8.923 10.991 1.835 1.00 92.56 201 GLY A CA 1
ATOM 1566 C C . GLY A 1 201 ? -7.728 11.146 2.789 1.00 92.56 201 GLY A C 1
ATOM 1567 O O . GLY A 1 201 ? -7.733 10.609 3.897 1.00 92.56 201 GLY A O 1
ATOM 1568 N N . TRP A 1 202 ? -6.704 11.911 2.390 1.00 95.69 202 TRP A N 1
ATOM 1569 C CA . TRP A 1 202 ? -5.444 12.076 3.115 1.00 95.69 202 TRP A CA 1
ATOM 1570 C C . TRP A 1 202 ? -4.819 10.728 3.523 1.00 95.69 202 TRP A C 1
ATOM 1572 O O . TRP A 1 202 ? -4.511 10.514 4.704 1.00 95.69 202 TRP A O 1
ATOM 1582 N N . PRO A 1 203 ? -4.623 9.803 2.561 1.00 97.56 203 PRO A N 1
ATOM 1583 C CA . PRO A 1 203 ? -4.284 8.426 2.875 1.00 97.56 203 PRO A CA 1
ATOM 1584 C C . PRO A 1 203 ? -2.922 8.291 3.538 1.00 97.56 203 PRO A C 1
ATOM 1586 O O . PRO A 1 203 ? -1.977 9.048 3.263 1.00 97.56 203 PRO A O 1
ATOM 1589 N N . ALA A 1 204 ? -2.798 7.248 4.355 1.00 97.31 204 ALA A N 1
ATOM 1590 C CA . ALA A 1 204 ? -1.510 6.654 4.660 1.00 97.31 204 ALA A CA 1
ATOM 1591 C C . ALA A 1 204 ? -0.950 5.987 3.395 1.00 97.31 204 ALA A C 1
ATOM 1593 O O . ALA A 1 204 ? -1.652 5.237 2.725 1.00 97.31 204 ALA A O 1
ATOM 1594 N N . VAL A 1 205 ? 0.318 6.239 3.070 1.00 96.81 205 VAL A N 1
ATOM 1595 C CA . VAL A 1 205 ? 0.985 5.622 1.915 1.00 96.81 205 VAL A CA 1
ATOM 1596 C C . VAL A 1 205 ? 2.144 4.776 2.421 1.00 96.81 205 VAL A C 1
ATOM 1598 O O . VAL A 1 205 ? 3.010 5.284 3.138 1.00 96.81 205 VAL A O 1
ATOM 1601 N N . VAL A 1 206 ? 2.150 3.489 2.073 1.00 95.69 206 VAL A N 1
ATOM 1602 C CA . VAL A 1 206 ? 3.153 2.521 2.539 1.00 95.69 206 VAL A CA 1
ATOM 1603 C C . VAL A 1 206 ? 3.820 1.846 1.347 1.00 95.69 206 VAL A C 1
ATOM 1605 O O . VAL A 1 206 ? 3.164 1.196 0.534 1.00 95.69 206 VAL A O 1
ATOM 1608 N N . GLY A 1 207 ? 5.144 1.971 1.262 1.00 93.38 207 GLY A N 1
ATOM 1609 C CA . GLY A 1 207 ? 5.943 1.283 0.252 1.00 93.38 207 GLY A CA 1
ATOM 1610 C C . GLY A 1 207 ? 6.138 -0.196 0.591 1.00 93.38 207 GLY A C 1
ATOM 1611 O O . GLY A 1 207 ? 6.683 -0.540 1.646 1.00 93.38 207 GLY A O 1
ATOM 1612 N N . VAL A 1 208 ? 5.752 -1.078 -0.324 1.00 91.69 208 VAL A N 1
ATOM 1613 C CA . VAL A 1 208 ? 5.959 -2.523 -0.219 1.00 91.69 208 VAL A CA 1
ATOM 1614 C C . VAL A 1 208 ? 7.054 -2.929 -1.201 1.00 91.69 208 VAL A C 1
ATOM 1616 O O . VAL A 1 208 ? 7.022 -2.567 -2.373 1.00 91.69 208 VAL A O 1
ATOM 1619 N N . ALA A 1 209 ? 8.042 -3.683 -0.719 1.00 86.31 209 ALA A N 1
ATOM 1620 C CA . ALA A 1 209 ? 9.052 -4.296 -1.571 1.00 86.31 209 ALA A CA 1
ATOM 1621 C C . ALA A 1 209 ? 8.898 -5.810 -1.540 1.00 86.31 209 ALA A C 1
ATOM 1623 O O . ALA A 1 209 ? 9.025 -6.430 -0.478 1.00 86.31 209 ALA A O 1
ATOM 1624 N N . VAL A 1 210 ? 8.682 -6.395 -2.715 1.00 80.38 210 VAL A N 1
ATOM 1625 C CA . VAL A 1 210 ? 8.698 -7.843 -2.894 1.00 80.38 210 VAL A CA 1
ATOM 1626 C C . VAL A 1 210 ? 10.104 -8.275 -3.327 1.00 80.38 210 VAL A C 1
ATOM 1628 O O . VAL A 1 210 ? 10.649 -7.717 -4.282 1.00 80.38 210 VAL A O 1
ATOM 1631 N N . PRO A 1 211 ? 10.736 -9.243 -2.637 1.00 71.12 211 PRO A N 1
ATOM 1632 C CA . PRO A 1 211 ? 12.058 -9.721 -3.020 1.00 71.12 211 PRO A CA 1
ATOM 1633 C C . PRO A 1 211 ? 12.008 -10.497 -4.343 1.00 71.12 211 PRO A C 1
ATOM 1635 O O . PRO A 1 211 ? 11.150 -11.357 -4.542 1.00 71.12 211 PRO A O 1
ATOM 1638 N N . ARG A 1 212 ? 12.984 -10.262 -5.228 1.00 62.56 212 ARG A N 1
ATOM 1639 C CA . ARG A 1 212 ? 13.211 -11.129 -6.393 1.00 62.56 212 ARG A CA 1
ATOM 1640 C C . ARG A 1 212 ? 13.958 -12.383 -5.952 1.00 62.56 212 ARG A C 1
ATOM 1642 O O . ARG A 1 212 ? 15.035 -12.294 -5.375 1.00 62.56 212 ARG A O 1
ATOM 1649 N N . ILE A 1 213 ? 13.424 -13.561 -6.277 1.00 56.34 213 ILE A N 1
ATOM 1650 C CA . ILE A 1 213 ? 14.055 -14.859 -5.952 1.00 56.34 213 ILE A CA 1
ATOM 1651 C C . ILE A 1 213 ? 15.294 -15.139 -6.837 1.00 56.34 213 ILE A C 1
ATOM 1653 O O . ILE A 1 213 ? 16.022 -16.106 -6.624 1.00 56.34 213 ILE A O 1
ATOM 1657 N N . LYS A 1 214 ? 15.622 -14.256 -7.790 1.00 38.16 214 LYS A N 1
ATOM 1658 C CA . LYS A 1 214 ? 16.864 -14.324 -8.568 1.00 38.16 214 LYS A CA 1
ATOM 1659 C C . LYS A 1 214 ? 17.661 -13.020 -8.438 1.00 38.16 214 LYS A C 1
ATOM 1661 O O . LYS A 1 214 ? 17.183 -11.963 -8.835 1.00 38.16 214 LYS A O 1
ATOM 1666 N N . THR A 1 215 ? 18.911 -13.167 -7.987 1.00 33.03 215 THR A N 1
ATOM 1667 C CA . THR A 1 215 ? 20.046 -12.216 -8.004 1.00 33.03 215 THR A CA 1
ATOM 1668 C C . THR A 1 215 ? 20.225 -11.253 -6.818 1.00 33.03 215 THR A C 1
ATOM 1670 O O . THR A 1 215 ? 19.294 -10.757 -6.196 1.00 33.03 215 THR A O 1
ATOM 1673 N N . SER A 1 216 ? 21.502 -11.071 -6.489 1.00 33.22 216 SER A N 1
ATOM 1674 C CA . SER A 1 216 ? 22.137 -10.616 -5.250 1.00 33.22 216 SER A CA 1
ATOM 1675 C C . SER A 1 216 ? 22.198 -9.094 -5.059 1.00 33.22 216 SER A C 1
ATOM 1677 O O . SER A 1 216 ? 23.180 -8.575 -4.532 1.00 33.22 216 SER A O 1
ATOM 1679 N N . SER A 1 217 ? 21.170 -8.356 -5.472 1.00 38.53 217 SER A N 1
ATOM 1680 C CA . SER A 1 217 ? 21.209 -6.888 -5.445 1.00 38.53 217 SER A CA 1
ATOM 1681 C C . SER A 1 217 ? 19.829 -6.281 -5.179 1.00 38.53 217 SER A C 1
ATOM 1683 O O . SER A 1 217 ? 19.042 -6.034 -6.088 1.00 38.53 217 SER A O 1
ATOM 1685 N N . PHE A 1 218 ? 19.534 -6.001 -3.905 1.00 42.38 218 PHE A N 1
ATOM 1686 C CA . PHE A 1 218 ? 18.403 -5.159 -3.505 1.00 42.38 218 PHE A CA 1
ATOM 1687 C C . PHE A 1 218 ? 18.792 -4.302 -2.295 1.00 42.38 218 PHE A C 1
ATOM 1689 O O . PHE A 1 218 ? 19.255 -4.834 -1.287 1.00 42.38 218 PHE A O 1
ATOM 1696 N N . GLY A 1 219 ? 18.590 -2.979 -2.362 1.00 39.44 219 GLY A N 1
ATOM 1697 C CA . GLY A 1 219 ? 18.589 -2.189 -1.127 1.00 39.44 219 GLY A CA 1
ATOM 1698 C C . GLY A 1 219 ? 18.836 -0.683 -1.168 1.00 39.44 219 GLY A C 1
ATOM 1699 O O . GLY A 1 219 ? 18.653 -0.078 -0.115 1.00 39.44 219 GLY A O 1
ATOM 1700 N N . ALA A 1 220 ? 19.270 -0.053 -2.264 1.00 45.75 220 ALA A N 1
ATOM 1701 C CA . ALA A 1 220 ? 19.704 1.355 -2.192 1.00 45.75 220 ALA A CA 1
ATOM 1702 C C . ALA A 1 220 ? 18.672 2.397 -2.679 1.00 45.75 220 ALA A C 1
ATOM 1704 O O . ALA A 1 220 ? 18.613 3.482 -2.115 1.00 45.75 220 ALA A O 1
ATOM 1705 N N . PHE A 1 221 ? 17.832 2.087 -3.673 1.00 43.97 221 PHE A N 1
ATOM 1706 C CA . PHE A 1 221 ? 17.214 3.143 -4.495 1.00 43.97 221 PHE A CA 1
ATOM 1707 C C . PHE A 1 221 ? 15.839 3.645 -4.024 1.00 43.97 221 PHE A C 1
ATOM 1709 O O . PHE A 1 221 ? 15.629 4.853 -3.913 1.00 43.97 221 PHE A O 1
ATOM 1716 N N . HIS A 1 222 ? 14.904 2.756 -3.668 1.00 47.31 222 HIS A N 1
ATOM 1717 C CA . HIS A 1 222 ? 13.572 3.190 -3.207 1.00 47.31 222 HIS A CA 1
ATOM 1718 C C . HIS A 1 222 ? 13.604 3.847 -1.822 1.00 47.31 222 HIS A C 1
ATOM 1720 O O . HIS A 1 222 ? 12.771 4.701 -1.522 1.00 47.31 222 HIS A O 1
ATOM 1726 N N . ALA A 1 223 ? 14.604 3.511 -1.001 1.00 49.06 223 ALA A N 1
ATOM 1727 C CA . ALA A 1 223 ? 14.790 4.113 0.313 1.00 49.06 223 ALA A CA 1
ATOM 1728 C C . ALA A 1 223 ? 15.024 5.631 0.228 1.00 49.06 223 ALA A C 1
ATOM 1730 O O . ALA A 1 223 ? 14.602 6.345 1.128 1.00 49.06 223 ALA A O 1
ATOM 1731 N N . THR A 1 224 ? 15.630 6.146 -0.850 1.00 45.72 224 THR A N 1
ATOM 1732 C CA . THR A 1 224 ? 15.915 7.583 -1.001 1.00 45.72 224 THR A CA 1
ATOM 1733 C C . THR A 1 224 ? 14.659 8.407 -1.296 1.00 45.72 224 THR A C 1
ATOM 1735 O O . THR A 1 224 ? 14.488 9.476 -0.713 1.00 45.72 224 THR A O 1
ATOM 1738 N N . SER A 1 225 ? 13.762 7.913 -2.158 1.00 43.59 225 SER A N 1
ATOM 1739 C CA . SER A 1 225 ? 12.501 8.608 -2.480 1.00 43.59 225 SER A CA 1
ATOM 1740 C C . SER A 1 225 ? 11.516 8.544 -1.305 1.00 43.59 225 SER A C 1
ATOM 1742 O O . SER A 1 225 ? 10.937 9.554 -0.907 1.00 43.59 225 SER A O 1
ATOM 1744 N N . LEU A 1 226 ? 11.437 7.380 -0.648 1.00 51.22 226 LEU A N 1
ATOM 1745 C CA . LEU A 1 226 ? 10.687 7.200 0.597 1.00 51.22 226 LEU A CA 1
ATOM 1746 C C . LEU A 1 226 ? 11.227 8.092 1.729 1.00 51.22 226 LEU A C 1
ATOM 1748 O O . LEU A 1 226 ? 10.450 8.769 2.399 1.00 51.22 226 LEU A O 1
ATOM 1752 N N . ALA A 1 227 ? 12.551 8.180 1.897 1.00 49.41 227 ALA A N 1
ATOM 1753 C CA . ALA A 1 227 ? 13.168 9.039 2.909 1.00 49.41 227 ALA A CA 1
ATOM 1754 C C . ALA A 1 227 ? 12.932 10.533 2.652 1.00 49.41 227 ALA A C 1
ATOM 1756 O O . ALA A 1 227 ? 12.665 11.273 3.597 1.00 49.41 227 ALA A O 1
ATOM 1757 N N . ARG A 1 228 ? 12.967 10.994 1.392 1.00 43.66 228 ARG A N 1
ATOM 1758 C CA . ARG A 1 228 ? 12.713 12.410 1.055 1.00 43.66 228 ARG A CA 1
ATOM 1759 C C . ARG A 1 228 ? 11.302 12.877 1.394 1.00 43.66 228 ARG A C 1
ATOM 1761 O O . ARG A 1 228 ? 11.089 14.075 1.566 1.00 43.66 228 ARG A O 1
ATOM 1768 N N . HIS A 1 229 ? 10.334 11.970 1.458 1.00 44.47 229 HIS A N 1
ATOM 1769 C CA . HIS A 1 229 ? 8.945 12.307 1.784 1.00 44.47 229 HIS A CA 1
ATOM 1770 C C . HIS A 1 229 ? 8.523 11.840 3.166 1.00 44.47 229 HIS A C 1
ATOM 1772 O O . HIS A 1 229 ? 7.358 11.985 3.524 1.00 44.47 229 HIS A O 1
ATOM 1778 N N . ASN A 1 230 ? 9.467 11.317 3.956 1.00 46.66 230 ASN A N 1
ATOM 1779 C CA . ASN A 1 230 ? 9.169 10.638 5.205 1.00 46.66 230 ASN A CA 1
ATOM 1780 C C . ASN A 1 230 ? 8.020 9.635 5.001 1.00 46.66 230 ASN A C 1
ATOM 1782 O O . ASN A 1 230 ? 7.022 9.666 5.710 1.00 46.66 230 ASN A O 1
ATOM 1786 N N . LEU A 1 231 ? 8.118 8.767 4.003 1.00 39.22 231 LEU A N 1
ATOM 1787 C CA . LEU A 1 231 ? 7.139 7.716 3.746 1.00 39.22 231 LEU A CA 1
ATOM 1788 C C . LEU A 1 231 ? 7.706 6.387 4.219 1.00 39.22 231 LEU A C 1
ATOM 1790 O O . LEU A 1 231 ? 8.832 6.041 3.875 1.00 39.22 231 LEU A O 1
ATOM 1794 N N . GLY A 1 232 ? 6.950 5.645 5.026 1.00 36.84 232 GLY A N 1
ATOM 1795 C CA . GLY A 1 232 ? 7.373 4.320 5.471 1.00 36.84 232 GLY A CA 1
ATOM 1796 C C . GLY A 1 232 ? 7.475 3.360 4.284 1.00 36.84 232 GLY A C 1
ATOM 1797 O O . GLY A 1 232 ? 6.597 3.337 3.422 1.00 36.84 232 GLY A O 1
ATOM 1798 N N . GLY A 1 233 ? 8.526 2.546 4.228 1.00 40.38 233 GLY A N 1
ATOM 1799 C CA . GLY A 1 233 ? 8.610 1.471 3.249 1.00 40.38 233 GLY A CA 1
ATOM 1800 C C . GLY A 1 233 ? 9.513 0.325 3.674 1.00 40.38 233 GLY A C 1
ATOM 1801 O O . GLY A 1 233 ? 10.416 0.469 4.488 1.00 40.38 233 GLY A O 1
ATOM 1802 N N . ARG A 1 234 ? 9.239 -0.864 3.156 1.00 43.59 234 ARG A N 1
ATOM 1803 C CA . ARG A 1 234 ? 9.969 -2.105 3.447 1.00 43.59 234 ARG A CA 1
ATOM 1804 C C . ARG A 1 234 ? 11.093 -2.296 2.427 1.00 43.59 234 ARG A C 1
ATOM 1806 O O . ARG A 1 234 ? 10.880 -2.080 1.244 1.00 43.59 234 ARG A O 1
ATOM 1813 N N . ALA A 1 235 ? 12.268 -2.740 2.862 1.00 40.81 235 ALA A N 1
ATOM 1814 C CA . ALA A 1 235 ? 13.322 -3.243 1.986 1.00 40.81 235 ALA A CA 1
ATOM 1815 C C . ALA A 1 235 ? 13.742 -4.601 2.543 1.00 40.81 235 ALA A C 1
ATOM 1817 O O . ALA A 1 235 ? 14.294 -4.679 3.634 1.00 40.81 235 ALA A O 1
ATOM 1818 N N . GLY A 1 236 ? 13.449 -5.686 1.828 1.00 36.38 236 GLY A N 1
ATOM 1819 C CA . GLY A 1 236 ? 13.862 -7.023 2.247 1.00 36.38 236 GLY A CA 1
ATOM 1820 C C . GLY A 1 236 ? 15.363 -7.218 2.048 1.00 36.38 236 GLY A C 1
ATOM 1821 O O . GLY A 1 236 ? 15.751 -7.823 1.056 1.00 36.38 236 GLY A O 1
ATOM 1822 N N . ARG A 1 237 ? 16.211 -6.714 2.957 1.00 40.09 237 ARG A N 1
ATOM 1823 C CA . ARG A 1 237 ? 17.666 -6.953 2.885 1.00 40.09 237 ARG A CA 1
ATOM 1824 C C . ARG A 1 237 ? 18.104 -8.309 3.455 1.00 40.09 237 ARG A C 1
ATOM 1826 O O . ARG A 1 237 ? 19.130 -8.803 3.012 1.00 40.09 237 ARG A O 1
ATOM 1833 N N . HIS A 1 238 ? 17.348 -8.950 4.358 1.00 39.03 238 HIS A N 1
ATOM 1834 C CA . HIS A 1 238 ? 17.877 -10.119 5.098 1.00 39.03 238 HIS A CA 1
ATOM 1835 C C . HIS A 1 238 ? 16.913 -11.291 5.376 1.00 39.03 238 HIS A C 1
ATOM 1837 O O . HIS A 1 238 ? 17.196 -12.120 6.234 1.00 39.03 238 HIS A O 1
ATOM 1843 N N . SER A 1 239 ? 15.808 -11.447 4.634 1.00 36.72 239 SER A N 1
ATOM 1844 C CA . SER A 1 239 ? 14.902 -12.610 4.824 1.00 36.72 239 SER A CA 1
ATOM 1845 C C . SER A 1 239 ? 15.187 -13.825 3.924 1.00 36.72 239 SER A C 1
ATOM 1847 O O . SER A 1 239 ? 14.417 -14.784 3.920 1.00 36.72 239 SER A O 1
ATOM 1849 N N . SER A 1 240 ? 16.309 -13.847 3.199 1.00 38.66 240 SER A N 1
ATOM 1850 C CA . SER A 1 240 ? 16.812 -15.089 2.606 1.00 38.66 240 SER A CA 1
ATOM 1851 C C . SER A 1 240 ? 17.474 -15.930 3.697 1.00 38.66 240 SER A C 1
ATOM 1853 O O . SER A 1 240 ? 18.499 -15.527 4.245 1.00 38.66 240 SER A O 1
ATOM 1855 N N . LEU A 1 241 ? 16.883 -17.088 4.002 1.00 38.00 241 LEU A N 1
ATOM 1856 C CA . LEU A 1 241 ? 17.477 -18.128 4.846 1.00 38.00 241 LEU A CA 1
ATOM 1857 C C . LEU A 1 241 ? 18.974 -18.309 4.514 1.00 38.00 241 LEU A C 1
ATOM 1859 O O . LEU A 1 241 ? 19.308 -18.400 3.327 1.00 38.00 241 LEU A O 1
ATOM 1863 N N . PRO A 1 242 ? 19.876 -18.394 5.513 1.00 29.33 242 PRO A N 1
ATOM 1864 C CA . PRO A 1 242 ? 21.243 -18.818 5.249 1.00 29.33 242 PRO A CA 1
ATOM 1865 C C . PRO A 1 242 ? 21.201 -20.218 4.626 1.00 29.33 242 PRO A C 1
ATOM 1867 O O . PRO A 1 242 ? 20.477 -21.096 5.102 1.00 29.33 242 PRO A O 1
ATOM 1870 N N . ARG A 1 243 ? 21.955 -20.422 3.539 1.00 29.50 243 ARG A N 1
ATOM 1871 C CA . ARG A 1 243 ? 22.225 -21.772 3.036 1.00 29.50 243 ARG A CA 1
ATOM 1872 C C . ARG A 1 243 ? 22.986 -22.505 4.135 1.00 29.50 243 ARG A C 1
ATOM 1874 O O . ARG A 1 243 ? 24.125 -22.152 4.424 1.00 29.50 243 ARG A O 1
ATOM 1881 N N . ILE A 1 244 ? 22.332 -23.473 4.762 1.00 28.55 244 ILE A N 1
ATOM 1882 C CA . ILE A 1 244 ? 23.020 -24.503 5.536 1.00 28.55 244 ILE A CA 1
ATOM 1883 C C . ILE A 1 244 ? 23.713 -25.406 4.495 1.00 28.55 244 ILE A C 1
ATOM 1885 O O . ILE A 1 244 ? 23.056 -25.714 3.494 1.00 28.55 244 ILE A O 1
ATOM 1889 N N . PRO A 1 245 ? 25.013 -25.724 4.651 1.00 40.03 245 PRO A N 1
ATOM 1890 C CA . PRO A 1 245 ? 25.724 -26.643 3.760 1.00 40.03 245 PRO A CA 1
ATOM 1891 C C . PRO A 1 245 ? 25.071 -28.028 3.701 1.00 40.03 245 PRO A C 1
ATOM 1893 O O . PRO A 1 245 ? 24.470 -28.446 4.718 1.00 40.03 245 PRO A O 1
#

Radius of gyration: 18.73 Å; chains: 1; bounding box: 42×42×56 Å

pLDDT: mean 73.32, std 23.57, range [25.81, 98.44]

InterPro domains:
  IPR036514 SGNH hydrolase superfamily [G3DSA:3.40.50.1110] (103-232)

Organism: NCBI:txid3068

Sequence (245 aa):
MCKSISWSQVAVLVLQVAVAQSLPIIRPVLPRGQHCCPVERGILWKKDIRGLDSSASSMLAPLLNYRFLLPELQLRDAVGHHGNALRLRKFVSELISGIRPLRVGVLGGSISWGEEATVRGHTDWFSIFTDWLPRVSARNGCVPGTTSTYSLLCLEELVDQEVDLVLVEYGVNDVFADQLVHNTAVMGLERLLRRLMELPGWPAVVGVAVPRIKTSSFGAFHATSLARHNLGGRAGRHSSLPRIP